Protein AF-A0A3M1DZN5-F1 (afdb_monomer)

Secondary structure (DSSP, 8-state):
------SSHHHHHHHHHHH-S-EEE-S-SHHHHHHHHHHHHHHHTTSS----EEEEPPTT--HHHHHHHHIIIIIITTTSS-GGGGGSEEEES-HHHHHHHHHHHTSSEEEEEEETTEEEEEESSPPPHHHHHHHHHHSGGGBSSS--EEEES--GGGTT-STTSEEEEE-B-SS-HHHHHHHHHHHHS--

Structure (mmCIF, N/CA/C/O backbone):
data_AF-A0A3M1DZN5-F1
#
_entry.id   AF-A0A3M1DZN5-F1
#
loop_
_atom_site.group_PDB
_atom_site.id
_atom_site.type_symbol
_atom_site.label_atom_id
_atom_site.label_alt_id
_atom_site.label_comp_id
_atom_site.label_asym_id
_atom_site.label_entity_id
_atom_site.label_seq_id
_atom_site.pdbx_PDB_ins_code
_atom_site.Cartn_x
_atom_site.Cartn_y
_atom_site.Cartn_z
_atom_site.occupancy
_atom_site.B_iso_or_equiv
_atom_site.auth_seq_id
_atom_site.auth_comp_id
_atom_site.auth_asym_id
_atom_site.auth_atom_id
_atom_site.pdbx_PDB_model_num
ATOM 1 N N . PRO A 1 1 ? 16.863 20.534 16.104 1.00 49.22 1 PRO A N 1
ATOM 2 C CA . PRO A 1 1 ? 15.492 20.887 16.559 1.00 49.22 1 PRO A CA 1
ATOM 3 C C . PRO A 1 1 ? 14.451 19.957 15.909 1.00 49.22 1 PRO A C 1
ATOM 5 O O . PRO A 1 1 ? 14.478 19.812 14.695 1.00 49.22 1 PRO A O 1
ATOM 8 N N . LYS A 1 2 ? 13.582 19.299 16.695 1.00 77.06 2 LYS A N 1
ATOM 9 C CA . LYS A 1 2 ? 12.525 18.384 16.201 1.00 77.06 2 LYS A CA 1
ATOM 10 C C . LYS A 1 2 ? 11.117 19.011 16.262 1.00 77.06 2 LYS A C 1
ATOM 12 O O . LYS A 1 2 ? 10.143 18.311 16.500 1.00 77.06 2 LYS A O 1
ATOM 17 N N . LEU A 1 3 ? 11.009 20.332 16.117 1.00 84.62 3 LEU A N 1
ATOM 18 C CA . LEU A 1 3 ? 9.727 21.038 16.057 1.00 84.62 3 LEU A CA 1
ATOM 19 C C . LEU A 1 3 ? 9.690 21.864 14.775 1.00 84.62 3 LEU A C 1
ATOM 21 O O . LEU A 1 3 ? 10.562 22.704 14.558 1.00 84.62 3 LEU A O 1
ATOM 25 N N . ILE A 1 4 ? 8.695 21.596 13.934 1.00 85.12 4 ILE A N 1
ATOM 26 C CA . ILE A 1 4 ? 8.455 22.316 12.685 1.00 85.12 4 ILE A CA 1
ATOM 27 C C . ILE A 1 4 ? 7.086 22.980 12.807 1.00 85.12 4 ILE A C 1
ATOM 29 O O . ILE A 1 4 ? 6.084 22.311 13.058 1.00 85.12 4 ILE A O 1
ATOM 33 N N . HIS A 1 5 ? 7.047 24.302 12.654 1.00 86.56 5 HIS A N 1
ATOM 34 C CA . HIS A 1 5 ? 5.806 25.067 12.693 1.00 86.56 5 HIS A CA 1
ATOM 35 C C . HIS A 1 5 ? 5.259 25.257 11.282 1.00 86.56 5 HIS A C 1
ATOM 37 O O . HIS A 1 5 ? 5.950 25.765 10.400 1.00 86.56 5 HIS A O 1
ATOM 43 N N . PHE A 1 6 ? 3.990 24.905 11.090 1.00 86.88 6 PHE A N 1
ATOM 44 C CA . PHE A 1 6 ? 3.276 25.127 9.839 1.00 86.88 6 PHE A CA 1
ATOM 45 C C . PHE A 1 6 ? 2.272 26.255 10.009 1.00 86.88 6 PHE A C 1
ATOM 47 O O . PHE A 1 6 ? 1.431 26.215 10.902 1.00 86.88 6 PHE A O 1
ATOM 54 N N . LYS A 1 7 ? 2.345 27.254 9.125 1.00 85.81 7 LYS A N 1
ATOM 55 C CA . LYS A 1 7 ? 1.362 28.344 9.081 1.00 85.81 7 LYS A CA 1
ATOM 56 C C . LYS A 1 7 ? 0.002 27.867 8.565 1.00 85.81 7 LYS A C 1
ATOM 58 O O . LYS A 1 7 ? -1.024 28.390 8.984 1.00 85.81 7 LYS A O 1
ATOM 63 N N . TYR A 1 8 ? -0.0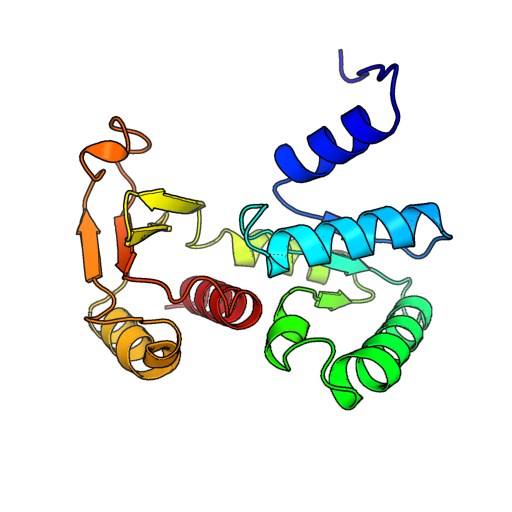03 26.885 7.663 1.00 88.81 8 TYR A N 1
ATOM 64 C CA . TYR A 1 8 ? -1.214 26.369 7.036 1.00 88.81 8 TYR A CA 1
ATOM 65 C C . TYR A 1 8 ? -1.386 24.876 7.302 1.00 88.81 8 TYR A C 1
ATOM 67 O O . TYR A 1 8 ? -0.436 24.099 7.195 1.00 88.81 8 TYR A O 1
ATOM 75 N N . PHE A 1 9 ? -2.624 24.480 7.598 1.00 85.88 9 PHE A N 1
ATOM 76 C CA . PHE A 1 9 ? -2.977 23.097 7.917 1.00 85.88 9 PHE A CA 1
ATOM 77 C C . PHE A 1 9 ? -2.649 22.126 6.769 1.00 85.88 9 PHE A C 1
ATOM 79 O O . PHE A 1 9 ? -2.054 21.077 7.006 1.00 85.88 9 PHE A O 1
ATOM 86 N N . PHE A 1 10 ? -2.918 22.512 5.515 1.00 87.12 10 PHE A N 1
ATOM 87 C CA . PHE A 1 10 ? -2.638 21.668 4.345 1.00 87.12 10 PHE A CA 1
ATOM 88 C C . PHE A 1 10 ? -1.141 21.377 4.152 1.00 87.12 10 PHE A C 1
ATOM 90 O O . PHE A 1 10 ? -0.775 20.306 3.678 1.00 87.12 10 PHE A O 1
ATOM 97 N N . THR A 1 11 ? -0.253 22.305 4.531 1.00 87.75 11 THR A N 1
ATOM 98 C CA . THR A 1 11 ? 1.197 22.097 4.404 1.00 87.75 11 THR A CA 1
ATOM 99 C C . THR A 1 11 ? 1.679 21.031 5.383 1.00 87.75 11 THR A C 1
ATOM 101 O O . THR A 1 11 ? 2.523 20.214 5.025 1.00 87.75 11 THR A O 1
ATOM 104 N N . ARG A 1 12 ? 1.105 21.000 6.596 1.00 87.69 12 ARG A N 1
ATOM 105 C CA . ARG A 1 12 ? 1.390 19.957 7.589 1.00 87.69 12 ARG A CA 1
ATOM 106 C C . ARG A 1 12 ? 0.981 18.580 7.066 1.00 87.69 12 ARG A C 1
ATOM 108 O O . ARG A 1 12 ? 1.781 17.655 7.124 1.00 87.69 12 ARG A O 1
ATOM 115 N N . LYS A 1 13 ? -0.235 18.476 6.523 1.00 86.44 13 LYS A N 1
ATOM 116 C CA . LYS A 1 13 ? -0.768 17.244 5.925 1.00 86.44 13 LYS A CA 1
ATOM 117 C C . LYS A 1 13 ? 0.116 16.718 4.796 1.00 86.44 13 LYS A C 1
ATOM 119 O O . LYS A 1 13 ? 0.550 15.572 4.831 1.00 86.44 13 LYS A O 1
ATOM 124 N N . LEU A 1 14 ? 0.469 17.597 3.854 1.00 86.62 14 LEU A N 1
ATOM 125 C CA . LEU A 1 14 ? 1.324 17.245 2.723 1.00 86.62 14 LEU A CA 1
ATOM 126 C C . LEU A 1 14 ? 2.671 16.671 3.178 1.00 86.62 14 LEU A C 1
ATOM 128 O O . LEU A 1 14 ? 3.135 15.685 2.616 1.00 86.62 14 LEU A O 1
ATOM 132 N N . ILE A 1 15 ? 3.297 17.279 4.187 1.00 86.69 15 ILE A N 1
ATOM 133 C CA . ILE A 1 15 ? 4.597 16.825 4.690 1.00 86.69 15 ILE A CA 1
ATOM 134 C C . ILE A 1 15 ? 4.485 15.498 5.429 1.00 86.69 15 ILE A C 1
ATOM 136 O O . ILE A 1 15 ? 5.360 14.659 5.251 1.00 86.69 15 ILE A O 1
ATOM 140 N N . PHE A 1 16 ? 3.420 15.266 6.199 1.00 85.00 16 PHE A N 1
ATOM 141 C CA . PHE A 1 16 ? 3.230 13.963 6.832 1.00 85.00 16 PHE A CA 1
AT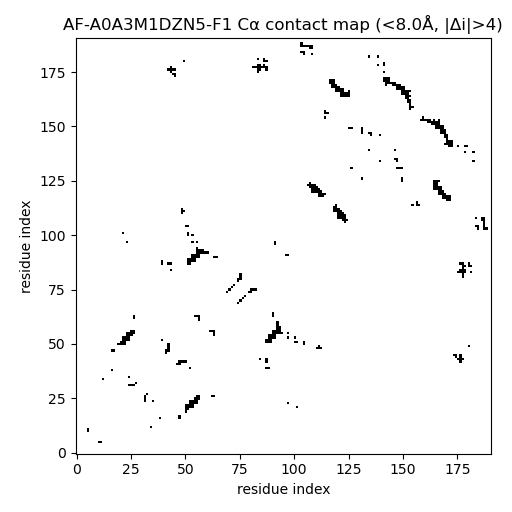OM 142 C C . PHE A 1 16 ? 3.116 12.840 5.812 1.00 85.00 16 PHE A C 1
ATOM 144 O O . PHE A 1 16 ? 3.806 11.843 5.961 1.00 85.00 16 PHE A O 1
ATOM 151 N N . VAL A 1 17 ? 2.328 13.011 4.750 1.00 85.56 17 VAL A N 1
ATOM 152 C CA . VAL A 1 17 ? 2.210 11.959 3.732 1.00 85.56 17 VAL A CA 1
ATOM 153 C C . VAL A 1 17 ? 3.499 11.815 2.922 1.00 85.56 17 VAL A C 1
ATOM 155 O O . VAL A 1 17 ? 3.911 10.702 2.615 1.00 85.56 17 VAL A O 1
ATOM 158 N N . LYS A 1 18 ? 4.152 12.929 2.575 1.00 86.06 18 LYS A N 1
ATOM 159 C CA . LYS A 1 18 ? 5.360 12.910 1.741 1.00 86.06 18 LYS A CA 1
ATOM 160 C C . LYS A 1 18 ? 6.567 12.292 2.451 1.00 86.06 18 LYS A C 1
ATOM 162 O O . LYS A 1 18 ? 7.349 11.602 1.808 1.00 86.06 18 LYS A O 1
ATOM 167 N N . GLU A 1 19 ? 6.746 12.593 3.734 1.00 88.94 19 GLU A N 1
ATOM 168 C CA . GLU A 1 19 ? 7.944 12.210 4.491 1.00 88.94 19 GLU A CA 1
ATOM 169 C C . GLU A 1 19 ? 7.735 10.937 5.335 1.00 88.94 19 GLU A C 1
ATOM 171 O O . GLU A 1 19 ? 8.673 10.471 5.981 1.00 88.94 19 GLU A O 1
ATOM 176 N N . ALA A 1 20 ? 6.524 10.367 5.364 1.00 91.94 20 ALA A N 1
ATOM 177 C CA . ALA A 1 20 ? 6.255 9.121 6.074 1.00 91.94 20 ALA A CA 1
ATOM 178 C C . ALA A 1 20 ? 6.674 7.893 5.256 1.00 91.94 20 ALA A C 1
ATOM 180 O O . ALA A 1 20 ? 6.271 7.720 4.110 1.00 91.94 20 ALA A O 1
ATOM 181 N N . GLU A 1 21 ? 7.407 6.984 5.900 1.00 94.50 21 GLU A N 1
ATOM 182 C CA . GLU A 1 21 ? 7.636 5.621 5.397 1.00 94.50 21 GLU A CA 1
ATOM 183 C C . GLU A 1 21 ? 6.577 4.633 5.905 1.00 94.50 21 GLU A C 1
ATOM 185 O O . GLU A 1 21 ? 6.471 3.525 5.409 1.00 94.50 21 GLU A O 1
ATOM 190 N N . ALA A 1 22 ? 5.779 5.001 6.904 1.00 96.94 22 ALA A N 1
ATOM 191 C CA . ALA A 1 22 ? 4.687 4.184 7.418 1.00 96.94 22 ALA A CA 1
ATOM 192 C C . ALA A 1 22 ? 3.661 5.075 8.112 1.00 96.94 22 ALA A C 1
ATOM 194 O O . ALA A 1 22 ? 4.010 6.128 8.653 1.00 96.94 22 ALA A O 1
ATOM 195 N N . ILE A 1 23 ? 2.406 4.635 8.136 1.00 97.12 23 ILE A N 1
ATOM 196 C CA . ILE A 1 23 ? 1.315 5.360 8.785 1.00 97.12 23 ILE A CA 1
ATOM 197 C C . ILE A 1 23 ? 0.681 4.445 9.825 1.00 97.12 23 ILE A C 1
ATOM 199 O O . ILE A 1 23 ? 0.178 3.376 9.492 1.00 97.12 23 ILE A O 1
ATOM 203 N N . ALA A 1 24 ? 0.698 4.878 11.084 1.00 97.75 24 ALA A N 1
ATOM 204 C CA . ALA A 1 24 ? 0.036 4.203 12.192 1.00 97.75 24 ALA A CA 1
ATOM 205 C C . ALA A 1 24 ? -1.137 5.061 12.683 1.00 97.75 24 ALA A C 1
ATOM 207 O O . ALA A 1 24 ? -0.934 6.186 13.142 1.00 97.75 24 ALA A O 1
ATOM 208 N N . LEU A 1 25 ? -2.357 4.537 12.575 1.00 97.94 25 LEU A N 1
ATOM 209 C CA . LEU A 1 25 ? -3.585 5.207 12.996 1.00 97.94 25 LEU A CA 1
ATOM 210 C C . LEU A 1 25 ? -4.109 4.551 14.273 1.00 97.94 25 LEU A C 1
ATOM 212 O O . LEU A 1 25 ? -4.366 3.351 14.296 1.00 97.94 25 LEU A O 1
ATOM 216 N N . PHE A 1 26 ? -4.313 5.350 15.316 1.00 98.19 26 PHE A N 1
ATOM 217 C CA . PHE A 1 26 ? -4.951 4.934 16.570 1.00 98.19 26 PHE A CA 1
ATOM 218 C C . PHE A 1 26 ? -6.402 5.441 16.626 1.00 98.19 26 PHE A C 1
ATOM 220 O O . PHE A 1 26 ? -6.722 6.382 15.889 1.00 98.19 26 PHE A O 1
ATOM 227 N N . PRO A 1 27 ? -7.286 4.875 17.474 1.00 98.38 27 PRO A N 1
ATOM 228 C CA . PRO A 1 27 ? -8.664 5.334 17.591 1.00 98.38 27 PRO A CA 1
ATOM 229 C C . PRO A 1 27 ? -8.733 6.840 17.852 1.00 98.38 27 PRO A C 1
ATOM 231 O O . PRO A 1 27 ? -8.013 7.382 18.692 1.00 98.38 27 PRO A O 1
ATOM 234 N N . GLY A 1 28 ? -9.599 7.537 17.117 1.00 97.75 28 GLY A N 1
ATOM 235 C CA . GLY A 1 28 ? -9.671 8.992 17.187 1.00 97.75 28 GLY A CA 1
ATOM 236 C C . GLY A 1 28 ? -10.942 9.591 16.596 1.00 97.75 28 GLY A C 1
ATOM 237 O O . GLY A 1 28 ? -11.887 8.894 16.233 1.00 97.75 28 GLY A O 1
ATOM 238 N N . GLY A 1 29 ? -10.990 10.920 16.541 1.00 97.56 29 GLY A N 1
ATOM 239 C CA . GLY A 1 29 ? -12.121 11.667 15.984 1.00 97.56 29 GLY A CA 1
ATOM 240 C C . GLY A 1 29 ? -11.940 12.007 14.503 1.00 97.56 29 GLY A C 1
ATOM 241 O O . GLY A 1 29 ? -11.206 11.347 13.769 1.00 97.56 29 GLY A O 1
ATOM 242 N N . PHE A 1 30 ? -12.563 13.107 14.074 1.00 97.56 30 PHE A N 1
ATOM 243 C CA . PHE A 1 30 ? -12.508 13.565 12.682 1.00 97.56 30 PHE A CA 1
ATOM 244 C C . PHE A 1 30 ? -11.097 13.848 12.165 1.00 97.56 30 PHE A C 1
ATOM 246 O O . PHE A 1 30 ? -10.850 13.615 10.993 1.00 97.56 30 PHE A O 1
ATOM 253 N N . GLY A 1 31 ? -10.168 14.303 13.012 1.00 95.19 31 GLY A N 1
ATOM 254 C CA . GLY A 1 31 ? -8.785 14.543 12.584 1.00 95.19 31 GLY A CA 1
ATOM 255 C C . GLY A 1 31 ? -8.071 13.261 12.147 1.00 95.19 31 GLY A C 1
ATOM 256 O O . GLY A 1 31 ? -7.475 13.224 11.079 1.00 95.19 31 GLY A O 1
ATOM 257 N N . THR A 1 32 ? -8.197 12.191 12.936 1.00 96.31 32 THR A N 1
ATOM 258 C CA . THR A 1 32 ? -7.627 10.876 12.606 1.00 96.31 32 THR A CA 1
ATOM 259 C C . THR A 1 32 ? -8.273 10.293 11.353 1.00 96.31 32 THR A C 1
ATOM 261 O O . THR A 1 32 ? -7.584 9.732 10.509 1.00 96.31 32 THR A O 1
ATOM 264 N N . GLN A 1 33 ? -9.592 10.446 11.210 1.00 97.00 33 GLN A N 1
ATOM 265 C CA . GLN A 1 33 ? -10.309 9.963 10.030 1.00 97.00 33 GLN A CA 1
ATOM 266 C C . GLN A 1 33 ? -9.935 10.747 8.766 1.00 97.00 33 GLN A C 1
ATOM 268 O O . GLN A 1 33 ? -9.732 10.143 7.719 1.00 97.00 33 GLN A O 1
ATOM 273 N N . ASP A 1 34 ? -9.788 12.067 8.866 1.00 96.25 34 ASP A N 1
ATOM 274 C CA . ASP A 1 34 ? -9.330 12.931 7.777 1.00 96.25 34 ASP A CA 1
ATOM 275 C C . ASP A 1 34 ? -7.931 12.515 7.289 1.00 96.25 34 ASP A C 1
ATOM 277 O O . ASP A 1 34 ? -7.758 12.202 6.113 1.00 96.25 34 ASP A O 1
ATOM 281 N N . GLU A 1 35 ? -6.953 12.399 8.196 1.00 94.81 35 GLU A N 1
ATOM 282 C CA . GLU A 1 35 ? -5.594 11.947 7.853 1.00 94.81 35 GLU A CA 1
ATOM 283 C C . GLU A 1 35 ? -5.584 10.491 7.329 1.00 94.81 35 GLU A C 1
ATOM 285 O O . GLU A 1 35 ? -4.862 10.175 6.380 1.00 94.81 35 GLU A O 1
ATOM 290 N N . GLY A 1 36 ? -6.420 9.607 7.886 1.00 96.06 36 GLY A N 1
ATOM 291 C CA . GLY A 1 36 ? -6.531 8.208 7.469 1.00 96.06 36 GLY A CA 1
ATOM 292 C C . GLY A 1 36 ? -7.094 8.029 6.057 1.00 96.06 36 GLY A C 1
ATOM 293 O O . GLY A 1 36 ? -6.478 7.356 5.227 1.00 96.06 36 GLY A O 1
ATOM 294 N N . PHE A 1 37 ? -8.231 8.660 5.747 1.00 97.06 37 PHE A N 1
ATOM 295 C CA . PHE A 1 37 ? -8.825 8.596 4.408 1.00 97.06 37 PHE A CA 1
ATOM 296 C C . PHE A 1 37 ? -7.992 9.347 3.364 1.00 97.06 37 PHE A C 1
ATOM 298 O O . PHE A 1 37 ? -7.891 8.875 2.231 1.00 97.06 37 PHE A O 1
ATOM 305 N N . GLU A 1 38 ? -7.361 10.470 3.721 1.00 96.00 38 GLU A N 1
ATOM 306 C CA . GLU A 1 38 ? -6.436 11.188 2.832 1.00 96.00 38 GLU A CA 1
ATOM 307 C C . GLU A 1 38 ? -5.258 10.290 2.436 1.00 96.00 38 GLU A C 1
ATOM 309 O O . GLU A 1 38 ? -4.949 10.152 1.252 1.00 96.00 38 GLU A O 1
ATOM 314 N N . SER A 1 39 ? -4.664 9.598 3.410 1.00 96.00 39 SER A N 1
ATOM 315 C CA . SER A 1 39 ? -3.560 8.662 3.178 1.00 96.00 39 SER A CA 1
ATOM 316 C C . SER A 1 39 ? -3.963 7.502 2.267 1.00 96.00 39 SER A C 1
ATOM 318 O O . SER A 1 39 ? -3.283 7.230 1.276 1.00 96.00 39 SER A O 1
ATOM 320 N N . LEU A 1 40 ? -5.099 6.854 2.556 1.00 97.25 40 LEU A N 1
ATOM 321 C CA . LEU A 1 40 ? -5.640 5.777 1.723 1.00 97.25 40 LEU A CA 1
ATOM 322 C C . LEU A 1 40 ? -5.900 6.254 0.293 1.00 97.25 40 LEU A C 1
ATOM 324 O O . LEU A 1 40 ? -5.477 5.597 -0.652 1.00 97.25 40 LEU A O 1
ATOM 328 N N . THR A 1 41 ? -6.516 7.426 0.131 1.00 97.00 41 THR A N 1
ATOM 329 C CA . THR A 1 41 ? -6.816 8.005 -1.185 1.00 97.00 41 THR A CA 1
ATOM 330 C C . THR A 1 41 ? -5.540 8.285 -1.975 1.00 97.00 41 THR A C 1
ATOM 332 O O . THR A 1 41 ? -5.466 7.979 -3.165 1.00 97.00 41 THR A O 1
ATOM 335 N N . LEU A 1 42 ? -4.508 8.855 -1.345 1.00 96.38 42 LEU A N 1
ATOM 336 C CA . LEU A 1 42 ? -3.254 9.191 -2.026 1.00 96.38 42 LEU A CA 1
ATOM 337 C C . LEU A 1 42 ? -2.473 7.944 -2.456 1.00 96.38 42 LEU A C 1
ATOM 339 O O . LEU A 1 42 ? -1.910 7.942 -3.553 1.00 96.38 42 LEU A O 1
ATOM 343 N N . VAL A 1 43 ? -2.473 6.884 -1.643 1.00 96.19 43 VAL A N 1
ATOM 344 C CA . VAL A 1 43 ? -1.874 5.595 -2.020 1.00 96.19 43 VAL A CA 1
ATOM 345 C C . VAL A 1 43 ? -2.698 4.915 -3.119 1.00 96.19 43 VAL A C 1
ATOM 347 O O . VAL A 1 43 ? -2.135 4.516 -4.138 1.00 96.19 43 VAL A O 1
ATOM 350 N N . GLN A 1 44 ? -4.025 4.848 -2.970 1.00 97.12 44 GLN A N 1
ATOM 351 C CA . GLN A 1 44 ? -4.945 4.248 -3.947 1.00 97.12 44 GLN A CA 1
ATOM 352 C C . GLN A 1 44 ? -4.835 4.914 -5.327 1.00 97.12 44 GLN A C 1
ATOM 354 O O . GLN A 1 44 ? -4.816 4.252 -6.359 1.00 97.12 44 GLN A O 1
ATOM 359 N N . THR A 1 45 ? -4.712 6.241 -5.360 1.00 95.81 45 THR A N 1
ATOM 360 C CA . THR A 1 45 ? -4.612 7.021 -6.607 1.00 95.81 45 THR A CA 1
ATOM 361 C C . THR A 1 45 ? -3.181 7.167 -7.130 1.00 95.81 45 THR A C 1
ATOM 363 O O . THR A 1 45 ? -2.951 7.907 -8.094 1.00 95.81 45 THR A O 1
ATOM 366 N N . LEU A 1 46 ? -2.213 6.477 -6.508 1.00 94.38 46 LEU A N 1
ATOM 367 C CA . LEU A 1 46 ? -0.788 6.499 -6.860 1.00 94.38 46 LEU A CA 1
ATOM 368 C C . LEU A 1 46 ? -0.179 7.914 -6.838 1.00 94.38 46 LEU A C 1
ATOM 370 O O . LEU A 1 46 ? 0.764 8.217 -7.574 1.00 94.38 46 LEU A O 1
ATOM 374 N N . LYS A 1 47 ? -0.749 8.809 -6.022 1.00 93.69 47 LYS A N 1
ATOM 375 C CA . LYS A 1 47 ? -0.245 10.171 -5.782 1.00 93.69 47 LYS A CA 1
ATOM 376 C C . LYS A 1 47 ? 0.790 10.210 -4.663 1.00 93.69 47 LYS A C 1
ATOM 378 O O . LYS A 1 47 ? 1.600 11.132 -4.630 1.00 93.69 47 LYS A O 1
ATOM 383 N N . ALA A 1 48 ? 0.780 9.205 -3.794 1.00 92.94 48 ALA A N 1
ATOM 384 C CA . ALA A 1 48 ? 1.857 8.884 -2.873 1.00 92.94 48 ALA A CA 1
ATOM 385 C C . ALA A 1 48 ? 2.480 7.533 -3.250 1.00 92.94 48 ALA A C 1
ATOM 387 O O . ALA A 1 48 ? 1.841 6.691 -3.886 1.00 92.94 48 ALA A O 1
ATOM 388 N N . ALA A 1 49 ? 3.738 7.332 -2.857 1.00 92.69 49 ALA A N 1
ATOM 389 C CA . ALA A 1 49 ? 4.369 6.025 -2.973 1.00 92.69 49 ALA A CA 1
ATOM 390 C C . ALA A 1 49 ? 3.653 5.007 -2.061 1.00 92.69 49 ALA A C 1
ATOM 392 O O . ALA A 1 49 ? 3.100 5.396 -1.030 1.00 92.69 49 ALA A O 1
ATOM 393 N N . PRO A 1 50 ? 3.682 3.706 -2.396 1.00 95.69 50 PRO A N 1
ATOM 394 C CA . PRO A 1 50 ? 3.191 2.671 -1.498 1.00 95.69 50 PRO A CA 1
ATOM 395 C C . PRO A 1 50 ? 3.928 2.707 -0.155 1.00 95.69 50 PRO A C 1
ATOM 397 O O . PRO A 1 50 ? 5.161 2.648 -0.124 1.00 95.69 50 PRO A O 1
ATOM 400 N N . VAL A 1 51 ? 3.156 2.753 0.930 1.00 97.06 51 VAL A N 1
ATOM 401 C CA . VAL A 1 51 ? 3.615 2.678 2.324 1.00 97.06 51 VAL A CA 1
ATOM 402 C C . VAL A 1 51 ? 2.677 1.761 3.122 1.00 97.06 51 VAL A C 1
ATOM 404 O O . VAL A 1 51 ? 1.492 1.667 2.784 1.00 97.06 51 VAL A O 1
ATOM 407 N N . PRO A 1 52 ? 3.157 1.075 4.172 1.00 97.94 52 PRO A N 1
ATOM 408 C CA . PRO A 1 52 ? 2.301 0.316 5.067 1.00 97.94 52 PRO A CA 1
ATOM 409 C C . PRO A 1 52 ? 1.432 1.272 5.897 1.00 97.94 52 PRO A C 1
ATOM 411 O O . PRO A 1 52 ? 1.936 2.160 6.591 1.00 97.94 52 PRO A O 1
ATOM 414 N N . ILE A 1 53 ? 0.116 1.064 5.833 1.00 98.44 53 ILE A N 1
ATOM 415 C CA . ILE A 1 53 ? -0.880 1.752 6.658 1.00 98.44 53 ILE A CA 1
ATOM 416 C C . ILE A 1 53 ? -1.420 0.741 7.670 1.00 98.44 53 ILE A C 1
ATOM 418 O O . ILE A 1 53 ? -1.988 -0.284 7.288 1.00 98.44 53 ILE A O 1
ATOM 422 N N . VAL A 1 54 ? -1.232 1.010 8.959 1.00 98.62 54 VAL A N 1
ATOM 423 C CA . VAL A 1 54 ? -1.639 0.120 10.048 1.00 98.62 54 VAL A CA 1
ATOM 424 C C . VAL A 1 54 ? -2.591 0.851 10.986 1.00 98.62 54 VAL A C 1
ATOM 426 O O . VAL A 1 54 ? -2.285 1.917 11.509 1.00 98.62 54 VAL A O 1
ATOM 429 N N . LEU A 1 55 ? -3.760 0.266 11.187 1.00 98.62 55 LEU A N 1
ATOM 430 C CA . LEU A 1 55 ? -4.824 0.724 12.064 1.00 98.62 55 LEU A CA 1
ATOM 431 C C . LEU A 1 55 ? -4.707 -0.093 13.350 1.00 98.62 55 LEU A C 1
ATOM 433 O O . LEU A 1 55 ? -4.964 -1.298 13.355 1.00 98.62 55 LEU A O 1
ATOM 437 N N . ILE A 1 56 ? -4.242 0.552 14.411 1.00 98.62 56 ILE A N 1
ATOM 438 C CA . ILE A 1 56 ? -3.886 -0.088 15.674 1.00 98.62 56 ILE A CA 1
ATOM 439 C C . ILE A 1 56 ? -4.989 0.217 16.676 1.00 98.62 56 ILE A C 1
ATOM 441 O O . ILE A 1 56 ? -5.234 1.385 16.965 1.00 98.62 56 ILE A O 1
ATOM 445 N N . ASP A 1 57 ? -5.667 -0.810 17.170 1.00 98.12 57 ASP A N 1
ATOM 446 C CA . ASP A 1 57 ? -6.675 -0.708 18.229 1.00 98.12 57 ASP A CA 1
ATOM 447 C C . ASP A 1 57 ? -6.051 -0.993 19.607 1.00 98.12 57 ASP A C 1
ATOM 449 O O . ASP A 1 57 ? -4.908 -1.452 19.705 1.00 98.12 57 ASP A O 1
ATOM 453 N N . GLU A 1 58 ? -6.796 -0.740 20.682 1.00 96.56 58 GLU A N 1
ATOM 454 C CA . GLU A 1 58 ? -6.448 -1.325 21.981 1.00 96.56 58 GLU A CA 1
ATOM 455 C C . GLU A 1 58 ? -6.730 -2.843 21.992 1.00 96.56 58 GLU A C 1
ATOM 457 O O . GLU A 1 58 ? -7.618 -3.289 21.263 1.00 96.56 58 GLU A O 1
ATOM 462 N N . PRO A 1 59 ? -6.037 -3.662 22.811 1.00 97.00 59 PRO A N 1
ATOM 463 C CA . PRO A 1 59 ? -6.316 -5.097 22.912 1.00 97.00 59 PRO A CA 1
ATOM 464 C C . PRO A 1 59 ? -7.797 -5.398 23.181 1.00 97.0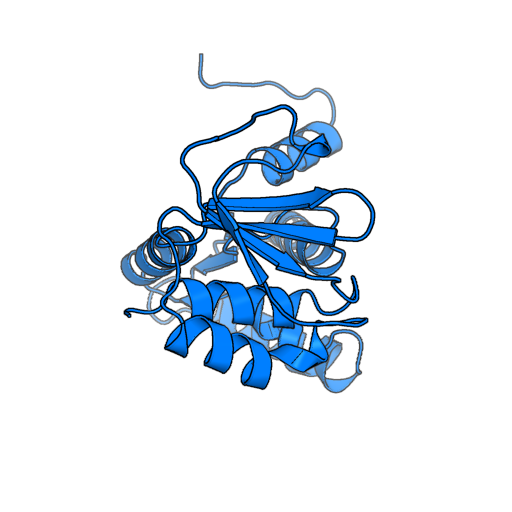0 59 PRO A C 1
ATOM 466 O O . PRO A 1 59 ? -8.348 -4.984 24.202 1.00 97.00 59 PRO A O 1
ATOM 469 N N . GLY A 1 60 ? -8.445 -6.135 22.273 1.00 94.81 60 GLY A N 1
ATOM 470 C CA . GLY A 1 60 ? -9.887 -6.415 22.335 1.00 94.81 60 GLY A CA 1
ATOM 471 C C . GLY A 1 60 ? -10.803 -5.259 21.900 1.00 94.81 60 GLY A C 1
ATOM 472 O O . GLY A 1 60 ? -12.027 -5.392 21.977 1.00 94.81 60 GLY A O 1
ATOM 473 N N . GLY A 1 61 ? -10.233 -4.157 21.417 1.00 96.25 61 GLY A 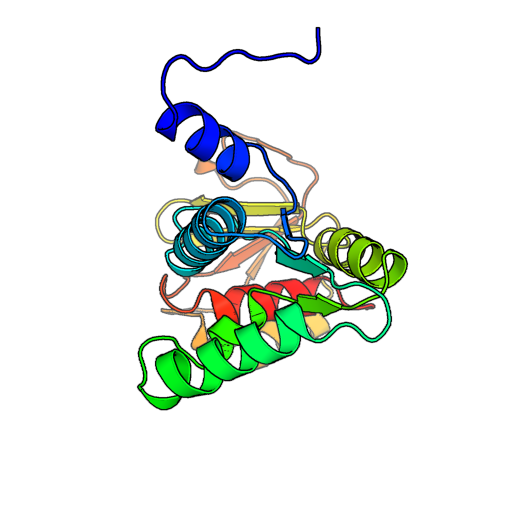N 1
ATOM 474 C CA . GLY A 1 61 ? -10.931 -2.992 20.893 1.00 96.25 61 GLY A CA 1
ATOM 475 C C . GLY A 1 61 ? -11.826 -3.312 19.696 1.00 96.25 61 GLY A C 1
ATOM 476 O O . GLY A 1 61 ? -11.740 -4.357 19.035 1.00 96.25 61 GLY A O 1
ATOM 477 N N . THR A 1 62 ? -12.775 -2.419 19.435 1.00 98.00 62 THR A N 1
ATOM 478 C CA . THR A 1 62 ? -13.764 -2.588 18.355 1.00 98.00 62 THR A CA 1
ATOM 479 C C . THR A 1 62 ? -13.819 -1.403 17.406 1.00 98.00 62 THR A C 1
ATOM 481 O O . THR A 1 62 ? -14.569 -1.447 16.432 1.00 98.00 62 THR A O 1
ATOM 484 N N . TYR A 1 63 ? -13.019 -0.364 17.646 1.00 98.50 63 TYR A N 1
ATOM 485 C CA . TYR A 1 63 ? -13.070 0.873 16.883 1.00 98.50 63 TYR A CA 1
ATOM 486 C C . TYR A 1 63 ? -12.782 0.613 15.401 1.00 98.50 63 TYR A C 1
ATOM 488 O O . TYR A 1 63 ? -13.608 0.920 14.536 1.00 98.50 63 TYR A O 1
ATOM 496 N N . TRP A 1 64 ? -11.650 -0.026 15.097 1.00 98.31 64 TRP A N 1
ATOM 497 C CA . TRP A 1 64 ? -11.253 -0.274 13.708 1.00 98.31 64 TRP A CA 1
ATOM 498 C C . TRP A 1 64 ? -12.053 -1.396 13.051 1.00 98.31 64 TRP A C 1
ATOM 500 O O . TRP A 1 64 ? -12.210 -1.412 11.831 1.00 98.31 64 TRP A O 1
ATOM 510 N N . ARG A 1 65 ? -12.626 -2.297 13.854 1.00 97.38 65 ARG A N 1
ATOM 511 C CA . ARG A 1 65 ? -13.566 -3.320 13.383 1.00 97.38 65 ARG A CA 1
ATOM 512 C C . ARG A 1 65 ? -14.845 -2.683 12.841 1.00 97.38 65 ARG A C 1
ATOM 514 O O . ARG A 1 65 ? -15.194 -2.940 11.695 1.00 97.38 65 ARG A O 1
ATOM 521 N N . HIS A 1 66 ? -15.480 -1.795 13.607 1.00 98.31 66 HIS A N 1
ATOM 522 C CA . HIS A 1 66 ? -16.660 -1.059 13.142 1.00 98.31 66 HIS A CA 1
ATOM 523 C C . HIS A 1 66 ? -16.332 -0.159 11.942 1.00 98.31 66 HIS A C 1
ATOM 525 O O . HIS A 1 66 ? -17.116 -0.063 10.999 1.00 98.31 66 HIS A O 1
ATOM 531 N N . TRP A 1 67 ? -15.154 0.473 11.936 1.00 98.44 67 TRP A N 1
ATOM 532 C CA . TRP A 1 67 ? -14.688 1.239 10.778 1.00 98.44 67 TRP A CA 1
ATOM 533 C C . TRP A 1 67 ? -14.562 0.359 9.526 1.00 98.44 67 TRP A C 1
ATOM 535 O O . TRP A 1 67 ? -15.044 0.728 8.457 1.00 98.44 67 TRP A O 1
ATOM 545 N N . ARG A 1 68 ? -13.982 -0.839 9.657 1.00 98.31 68 ARG A N 1
ATOM 546 C CA . ARG A 1 68 ? -13.873 -1.804 8.558 1.00 98.31 68 ARG A CA 1
ATOM 547 C C . ARG A 1 68 ? -15.239 -2.267 8.073 1.00 98.31 68 ARG A C 1
ATOM 549 O O . ARG A 1 68 ? -15.451 -2.327 6.868 1.00 98.31 68 ARG A O 1
ATOM 556 N N . GLU A 1 69 ? -16.167 -2.553 8.980 1.00 98.50 69 GLU A N 1
ATOM 557 C CA . GLU A 1 69 ? -17.544 -2.910 8.627 1.00 98.50 69 GLU A CA 1
ATOM 558 C C . GLU A 1 69 ? -18.226 -1.793 7.826 1.00 98.50 69 GLU A C 1
ATOM 560 O O . GLU A 1 69 ? -18.929 -2.075 6.853 1.00 98.50 69 GLU A O 1
ATOM 565 N N . PHE A 1 70 ? -17.986 -0.522 8.167 1.00 98.25 70 PHE A N 1
ATOM 566 C CA . PHE A 1 70 ? -18.427 0.611 7.353 1.00 98.25 70 PHE A CA 1
ATOM 567 C C . PHE A 1 70 ? -17.767 0.603 5.967 1.00 98.25 70 PHE A C 1
ATOM 569 O O . PHE A 1 70 ? -18.477 0.676 4.966 1.00 98.25 70 PHE A O 1
ATOM 576 N N . VAL A 1 71 ? -16.441 0.462 5.880 1.00 98.31 71 VAL A N 1
ATOM 577 C CA . VAL A 1 71 ? -15.727 0.414 4.591 1.00 98.31 71 VAL A CA 1
ATOM 578 C C . VAL A 1 71 ? -16.255 -0.720 3.710 1.00 98.31 71 VAL A C 1
ATOM 580 O O . VAL A 1 71 ? -16.566 -0.506 2.540 1.00 98.31 71 VAL A O 1
ATOM 583 N N . GLU A 1 72 ? -16.449 -1.911 4.271 1.00 98.44 72 GLU A N 1
ATOM 584 C CA . GLU A 1 72 ? -16.960 -3.072 3.545 1.00 98.44 72 GLU A CA 1
ATOM 585 C C . GLU A 1 72 ? -18.424 -2.888 3.110 1.00 98.44 72 GLU A C 1
ATOM 587 O O . GLU A 1 72 ? -18.787 -3.182 1.968 1.00 98.44 72 GLU A O 1
ATOM 592 N N . SER A 1 73 ? -19.286 -2.397 4.003 1.00 98.25 73 SER A N 1
ATOM 593 C CA . SER A 1 73 ? -20.726 -2.289 3.743 1.00 98.25 73 SER A CA 1
ATOM 594 C C . SER A 1 73 ? -21.114 -1.079 2.895 1.00 98.25 73 SER A C 1
ATOM 596 O O . SER A 1 73 ? -22.019 -1.193 2.067 1.00 98.25 73 SER A O 1
ATOM 598 N N . ALA A 1 74 ? -20.452 0.061 3.088 1.00 98.12 74 ALA A N 1
ATOM 599 C CA . ALA A 1 74 ? -20.798 1.324 2.450 1.00 98.12 74 ALA A CA 1
ATOM 600 C C . ALA A 1 74 ? -19.940 1.616 1.218 1.00 98.12 74 ALA A C 1
ATOM 602 O O . ALA A 1 74 ? -20.476 2.135 0.241 1.00 98.12 74 ALA A O 1
ATOM 603 N N . LEU A 1 75 ? -18.647 1.271 1.231 1.00 98.00 75 LEU A N 1
ATOM 604 C CA . LEU A 1 75 ? -17.741 1.585 0.123 1.00 98.00 75 LEU A CA 1
ATOM 605 C C . LEU A 1 75 ? -17.583 0.386 -0.813 1.00 98.00 75 LEU A C 1
ATOM 607 O O . LEU A 1 75 ? -17.945 0.467 -1.987 1.00 98.00 75 LEU A O 1
ATOM 611 N N . LEU A 1 76 ? -17.119 -0.752 -0.294 1.00 98.06 76 LEU A N 1
ATOM 612 C CA . LEU A 1 76 ? -16.804 -1.923 -1.113 1.00 98.06 76 LEU A CA 1
ATOM 613 C C . LEU A 1 76 ? -18.056 -2.546 -1.742 1.00 98.06 76 LEU A C 1
ATOM 615 O O . LEU A 1 76 ? -18.118 -2.728 -2.957 1.00 98.06 76 LEU A O 1
ATOM 619 N N . ARG A 1 77 ? -19.095 -2.834 -0.946 1.00 98.00 77 ARG A N 1
ATOM 620 C CA . ARG A 1 77 ? -20.347 -3.434 -1.450 1.00 98.00 77 ARG A CA 1
ATOM 621 C C . ARG A 1 77 ? -21.010 -2.587 -2.538 1.00 98.00 77 ARG A C 1
ATOM 623 O O . ARG A 1 77 ? -21.592 -3.138 -3.470 1.00 98.00 77 ARG A O 1
ATOM 630 N N . ASN A 1 78 ? -20.900 -1.265 -2.429 1.00 97.94 78 ASN A N 1
ATOM 631 C CA . ASN A 1 78 ? -21.451 -0.317 -3.396 1.00 97.94 78 ASN A CA 1
ATOM 632 C C . ASN A 1 78 ? -20.478 0.016 -4.541 1.00 97.94 78 ASN A C 1
ATOM 634 O O . ASN A 1 78 ? -20.772 0.910 -5.329 1.00 97.94 78 ASN A O 1
ATOM 638 N N . ARG A 1 79 ? -19.354 -0.710 -4.661 1.00 97.38 79 ARG A N 1
ATOM 639 C CA . ARG A 1 79 ? -18.339 -0.558 -5.720 1.00 97.38 79 ARG A CA 1
ATOM 640 C C . ARG A 1 79 ? -17.724 0.844 -5.787 1.00 97.38 79 ARG A C 1
ATOM 642 O O . ARG A 1 79 ? -17.448 1.352 -6.869 1.00 97.38 79 ARG A O 1
ATOM 649 N N . MET A 1 80 ? -17.540 1.479 -4.631 1.00 97.44 80 MET A N 1
ATOM 650 C CA . MET A 1 80 ? -16.827 2.759 -4.519 1.00 97.44 80 MET A CA 1
ATOM 651 C C . MET A 1 80 ? -15.310 2.577 -4.387 1.00 97.44 80 MET A C 1
ATOM 653 O O . MET A 1 80 ? -14.565 3.528 -4.600 1.00 97.44 80 MET A O 1
ATOM 657 N N . ILE A 1 81 ? -14.872 1.370 -4.029 1.00 97.69 81 ILE A N 1
ATOM 658 C CA . ILE A 1 81 ? -13.477 0.921 -4.000 1.00 97.69 81 ILE A CA 1
ATOM 659 C C . ILE A 1 81 ? -13.405 -0.492 -4.583 1.00 97.69 81 ILE A C 1
ATOM 661 O O . ILE A 1 81 ? -14.419 -1.205 -4.588 1.00 97.69 81 ILE A O 1
ATOM 665 N N . ASP A 1 8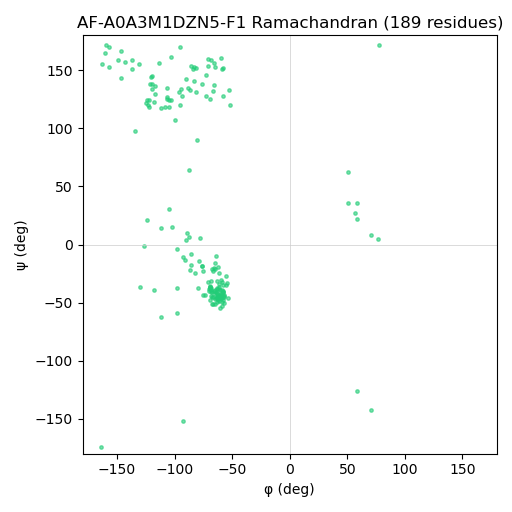2 ? -12.224 -0.898 -5.037 1.00 97.44 82 ASP A N 1
ATOM 666 C CA . ASP A 1 82 ? -12.000 -2.249 -5.540 1.00 97.44 82 ASP A CA 1
ATOM 667 C C . ASP A 1 82 ? -11.729 -3.230 -4.384 1.00 97.44 82 ASP A C 1
ATOM 669 O O . ASP A 1 82 ? -11.227 -2.833 -3.328 1.00 97.44 82 ASP A O 1
ATOM 673 N N . PRO A 1 83 ? -12.032 -4.535 -4.536 1.00 97.94 83 PRO A N 1
ATOM 674 C CA . PRO A 1 83 ? -11.759 -5.528 -3.494 1.00 97.94 83 PRO A CA 1
ATOM 675 C C . PRO A 1 83 ? -10.293 -5.562 -3.047 1.00 97.94 83 PRO A C 1
ATOM 677 O O . PRO A 1 83 ? -10.013 -5.775 -1.867 1.00 97.94 83 PRO A O 1
ATOM 680 N N . GLU A 1 84 ? -9.360 -5.328 -3.970 1.00 97.69 84 GLU A N 1
ATOM 681 C CA . GLU A 1 84 ? -7.930 -5.253 -3.670 1.00 97.69 84 GLU A CA 1
ATOM 682 C C . GLU A 1 84 ? -7.534 -4.047 -2.809 1.00 97.69 84 GLU A C 1
ATOM 684 O O . GLU A 1 84 ? -6.506 -4.113 -2.136 1.00 97.69 84 GLU A O 1
ATOM 689 N N . ASP A 1 85 ? -8.331 -2.975 -2.758 1.00 98.12 85 ASP A N 1
ATOM 690 C CA . ASP A 1 85 ? -8.020 -1.795 -1.940 1.00 98.12 85 ASP A CA 1
ATOM 691 C C . ASP A 1 85 ? -8.056 -2.109 -0.438 1.00 98.12 85 ASP A C 1
ATOM 693 O O . ASP A 1 85 ? -7.401 -1.441 0.363 1.00 98.12 85 ASP A O 1
ATOM 697 N N . MET A 1 86 ? -8.728 -3.195 -0.045 1.00 98.19 86 MET A N 1
ATOM 698 C CA . MET A 1 86 ? -8.686 -3.719 1.324 1.00 98.19 86 MET A CA 1
ATOM 699 C C . MET A 1 86 ? -7.294 -4.229 1.727 1.00 98.19 86 MET A C 1
ATOM 701 O O . MET A 1 86 ? -7.035 -4.395 2.916 1.00 98.19 86 MET A O 1
ATOM 705 N N . ALA A 1 87 ? -6.388 -4.464 0.769 1.00 97.94 87 ALA A N 1
ATOM 706 C CA . ALA A 1 87 ? -4.992 -4.796 1.044 1.00 97.94 87 ALA A CA 1
ATOM 707 C C . ALA A 1 87 ? -4.145 -3.561 1.402 1.00 97.94 87 ALA A C 1
ATOM 709 O O . ALA A 1 87 ? -3.034 -3.709 1.909 1.00 97.94 87 ALA A O 1
ATOM 710 N N . LEU A 1 88 ? -4.636 -2.337 1.158 1.00 98.25 88 LEU A N 1
ATOM 711 C CA . LEU A 1 88 ? -3.881 -1.106 1.420 1.00 98.25 88 LEU A CA 1
ATOM 712 C C . LEU A 1 88 ? -3.627 -0.869 2.912 1.00 98.25 88 LEU A C 1
ATOM 714 O O . LEU A 1 88 ? -2.652 -0.201 3.261 1.00 98.25 88 LEU A O 1
ATOM 718 N N . PHE A 1 89 ? -4.443 -1.447 3.791 1.00 98.50 89 PHE A N 1
ATOM 719 C CA . PHE A 1 89 ? -4.314 -1.282 5.230 1.00 98.50 89 PHE A CA 1
ATOM 720 C C . PHE A 1 89 ? -4.355 -2.611 5.983 1.00 98.50 89 PHE A C 1
ATOM 722 O O . PHE A 1 89 ? -4.942 -3.595 5.540 1.00 98.50 89 PHE A O 1
ATOM 729 N N . LYS A 1 90 ? -3.762 -2.614 7.176 1.00 98.31 90 LYS A N 1
ATOM 730 C CA . LYS A 1 90 ? -3.847 -3.714 8.138 1.00 98.31 90 LYS A CA 1
ATOM 731 C C . LYS A 1 90 ? -4.476 -3.223 9.428 1.00 98.31 90 LYS A C 1
ATOM 733 O O . LYS A 1 90 ? -4.127 -2.148 9.894 1.00 98.31 90 LYS A O 1
ATOM 738 N N . ILE A 1 91 ? -5.363 -4.020 10.017 1.00 98.50 91 ILE A N 1
ATOM 739 C CA . ILE A 1 91 ? -5.902 -3.775 11.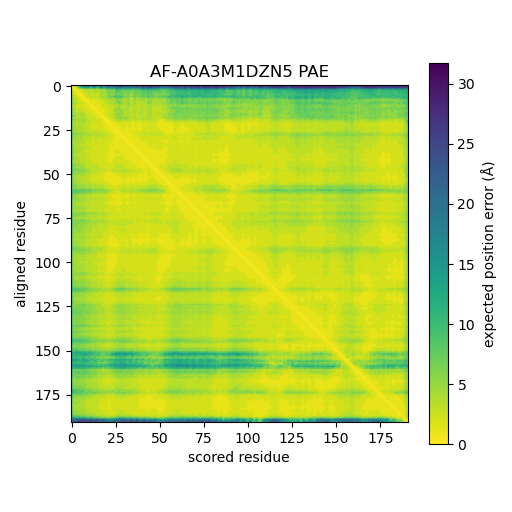360 1.00 98.50 91 ILE A CA 1
ATOM 740 C C . ILE A 1 91 ? -5.271 -4.777 12.322 1.00 98.50 91 ILE A C 1
ATOM 742 O O . ILE A 1 91 ? -5.202 -5.964 12.004 1.00 98.50 91 ILE A O 1
ATOM 746 N N . THR A 1 92 ? -4.825 -4.305 13.480 1.00 98.25 92 THR A N 1
ATOM 747 C CA . THR A 1 92 ? -4.327 -5.136 14.585 1.00 98.25 92 THR A CA 1
ATOM 748 C C . THR A 1 92 ? -4.612 -4.445 15.917 1.00 98.25 92 THR A C 1
ATOM 750 O O . THR A 1 92 ? -4.809 -3.236 15.956 1.00 98.25 92 THR A O 1
ATOM 753 N N . ASP A 1 93 ? -4.632 -5.196 17.010 1.00 97.75 93 ASP A N 1
ATOM 754 C CA . ASP A 1 93 ? -4.696 -4.682 18.382 1.00 97.75 93 ASP A CA 1
ATOM 755 C C . ASP A 1 93 ? -3.388 -4.929 19.162 1.00 97.75 93 ASP A C 1
ATOM 757 O O . ASP A 1 93 ? -3.327 -4.791 20.387 1.00 97.75 93 ASP A O 1
ATOM 761 N N . ARG A 1 94 ? -2.316 -5.291 18.440 1.00 97.75 94 ARG A N 1
ATOM 762 C CA . ARG A 1 94 ? -0.991 -5.598 18.985 1.00 97.75 94 ARG A CA 1
ATOM 763 C C . ARG A 1 94 ? 0.078 -4.722 18.347 1.00 97.75 94 ARG A C 1
ATOM 765 O O . ARG A 1 94 ? 0.275 -4.729 17.132 1.00 97.75 94 ARG A O 1
ATOM 772 N N . ALA A 1 95 ? 0.830 -4.010 19.183 1.00 96.12 95 ALA A N 1
ATOM 773 C CA . ALA A 1 95 ? 1.911 -3.142 18.723 1.00 96.12 95 ALA A CA 1
ATOM 774 C C . ALA A 1 95 ? 3.005 -3.928 17.981 1.00 96.12 95 ALA A C 1
ATOM 776 O O . ALA A 1 95 ? 3.533 -3.448 16.980 1.00 96.12 95 ALA A O 1
ATOM 777 N N . GLU A 1 96 ? 3.313 -5.148 18.425 1.00 97.81 96 GLU A N 1
ATOM 778 C CA . GLU A 1 96 ? 4.322 -6.000 17.790 1.00 97.81 96 GLU A CA 1
ATOM 779 C C . GLU A 1 96 ? 3.923 -6.369 16.356 1.00 97.81 96 GLU A C 1
ATOM 781 O O . GLU A 1 96 ? 4.746 -6.283 15.453 1.00 97.81 96 GLU A O 1
ATOM 786 N N . GLU A 1 97 ? 2.648 -6.686 16.111 1.00 98.06 97 GLU A N 1
ATOM 787 C CA . GLU A 1 97 ? 2.167 -7.025 14.765 1.00 98.06 97 GLU A CA 1
ATOM 788 C C . GLU A 1 97 ? 2.184 -5.828 13.811 1.00 98.06 97 GLU A C 1
ATOM 790 O O . GLU A 1 97 ? 2.367 -6.000 12.601 1.00 98.06 97 GLU A O 1
ATOM 795 N N . ALA A 1 98 ? 1.977 -4.622 14.345 1.00 98.06 98 ALA A N 1
ATOM 796 C CA . ALA A 1 98 ? 2.100 -3.385 13.589 1.00 98.06 98 ALA A CA 1
ATOM 797 C C . ALA A 1 98 ? 3.559 -3.121 13.195 1.00 98.06 98 ALA A C 1
ATOM 799 O O . ALA A 1 98 ? 3.841 -2.786 12.045 1.00 98.06 98 ALA A O 1
ATOM 800 N N . VAL A 1 99 ? 4.493 -3.320 14.129 1.00 98.19 99 VAL A N 1
ATOM 801 C CA . VAL A 1 99 ? 5.933 -3.217 13.857 1.00 98.19 99 VAL A CA 1
ATOM 802 C C . VAL A 1 99 ? 6.360 -4.263 12.829 1.00 98.19 99 VAL A C 1
ATOM 804 O O . VAL A 1 99 ? 7.035 -3.919 11.859 1.00 98.19 99 VAL A O 1
ATOM 807 N N . ASP A 1 100 ? 5.921 -5.510 12.987 1.00 97.94 100 ASP A N 1
ATOM 808 C CA . ASP A 1 100 ? 6.233 -6.597 12.061 1.00 97.94 100 ASP A CA 1
ATOM 809 C C . ASP A 1 100 ? 5.702 -6.319 10.652 1.00 97.94 100 ASP A C 1
ATOM 811 O O . ASP A 1 100 ? 6.397 -6.596 9.676 1.00 97.94 100 ASP A O 1
ATOM 815 N N . GLU A 1 101 ? 4.511 -5.725 10.524 1.00 98.00 101 GLU A N 1
ATOM 816 C CA . GLU A 1 101 ? 3.966 -5.295 9.232 1.00 98.00 101 GLU A CA 1
ATOM 817 C C . GLU A 1 101 ? 4.887 -4.287 8.537 1.00 98.00 101 GLU A C 1
ATOM 819 O O . GLU A 1 101 ? 5.247 -4.469 7.373 1.00 98.00 101 GLU A O 1
ATOM 824 N N . ILE A 1 102 ? 5.313 -3.251 9.264 1.00 98.00 102 ILE A N 1
ATOM 825 C CA . ILE A 1 102 ? 6.175 -2.193 8.726 1.00 98.00 102 ILE A CA 1
ATOM 826 C C . ILE A 1 102 ? 7.546 -2.762 8.341 1.00 98.00 102 ILE A C 1
ATOM 828 O O . ILE A 1 102 ? 8.046 -2.511 7.242 1.00 98.00 102 ILE A O 1
ATOM 832 N N . LEU A 1 103 ? 8.157 -3.567 9.214 1.00 97.38 103 LEU A N 1
ATOM 833 C CA . LEU A 1 103 ? 9.468 -4.168 8.956 1.00 97.38 103 LEU A CA 1
ATOM 834 C C . LEU A 1 103 ? 9.420 -5.165 7.796 1.00 97.38 103 LEU A C 1
ATOM 836 O O . LEU A 1 103 ? 10.332 -5.188 6.963 1.00 97.38 103 LEU A O 1
ATOM 840 N N . ARG A 1 104 ? 8.354 -5.970 7.710 1.00 97.19 104 ARG A N 1
ATOM 841 C CA . ARG A 1 104 ? 8.139 -6.897 6.598 1.00 97.19 104 ARG A CA 1
ATOM 842 C C . ARG A 1 104 ? 7.976 -6.139 5.288 1.00 97.19 104 ARG A C 1
ATOM 844 O O . ARG A 1 104 ? 8.625 -6.526 4.320 1.00 97.19 104 ARG A O 1
ATOM 851 N N . PHE A 1 105 ? 7.189 -5.063 5.255 1.00 98.06 105 PHE A N 1
ATOM 852 C CA . PHE A 1 105 ? 6.967 -4.263 4.047 1.00 98.06 105 PHE A CA 1
ATOM 853 C C . PHE A 1 105 ? 8.276 -3.775 3.412 1.00 98.06 105 PHE A C 1
ATOM 855 O O . PHE A 1 105 ? 8.381 -3.717 2.194 1.00 98.06 105 PHE A O 1
ATOM 862 N N . TYR A 1 106 ? 9.305 -3.488 4.212 1.00 97.31 106 TYR A N 1
ATOM 863 C CA . TYR A 1 106 ? 10.608 -3.023 3.728 1.00 97.31 106 TYR A CA 1
ATOM 864 C C . TYR A 1 106 ? 11.699 -4.101 3.709 1.00 97.31 106 TYR A C 1
ATOM 866 O O . TYR A 1 106 ? 12.890 -3.781 3.617 1.00 97.31 106 TYR A O 1
ATOM 874 N N . ARG A 1 107 ? 11.353 -5.387 3.811 1.00 96.44 107 ARG A N 1
ATOM 875 C CA . ARG A 1 107 ? 12.349 -6.468 3.874 1.00 96.44 107 ARG A CA 1
ATOM 876 C C . ARG A 1 107 ? 13.133 -6.627 2.569 1.00 96.44 107 ARG A C 1
ATOM 878 O O . ARG A 1 107 ? 14.356 -6.774 2.592 1.00 96.44 107 ARG A O 1
ATOM 885 N N . ARG A 1 108 ? 12.431 -6.609 1.438 1.00 97.25 108 ARG A N 1
ATOM 886 C CA . ARG A 1 108 ? 12.972 -6.647 0.073 1.00 97.25 108 ARG A CA 1
ATOM 887 C C . ARG A 1 108 ? 12.611 -5.378 -0.693 1.00 97.25 108 ARG A C 1
ATOM 889 O O . ARG A 1 108 ? 13.476 -4.874 -1.400 1.00 97.25 108 ARG A O 1
ATOM 896 N N . TYR A 1 109 ? 11.403 -4.838 -0.537 1.00 97.94 109 TYR A N 1
ATOM 897 C CA . TYR A 1 109 ? 11.037 -3.549 -1.133 1.00 97.94 109 TYR A CA 1
ATOM 898 C C . TYR A 1 109 ? 11.858 -2.404 -0.521 1.00 97.94 109 TYR A C 1
ATOM 900 O O . TYR A 1 109 ? 12.088 -2.350 0.690 1.00 97.94 109 TYR A O 1
ATOM 908 N N . HIS A 1 110 ? 12.330 -1.497 -1.374 1.00 97.06 110 HIS A N 1
ATOM 909 C CA . HIS A 1 110 ? 13.008 -0.268 -0.972 1.00 97.06 110 HIS A CA 1
ATOM 910 C C . HIS A 1 110 ? 12.147 0.954 -1.297 1.00 97.06 110 HIS A C 1
ATOM 912 O O . HIS A 1 110 ? 11.740 1.691 -0.408 1.00 97.06 110 HIS A O 1
ATOM 918 N N . SER A 1 111 ? 11.870 1.166 -2.581 1.00 96.19 111 SER A N 1
ATOM 919 C CA . SER A 1 111 ? 11.070 2.283 -3.078 1.00 96.19 111 SER A CA 1
ATOM 920 C C . SER A 1 111 ? 10.530 1.958 -4.465 1.00 96.19 111 SER A C 1
ATOM 922 O O . SER A 1 111 ? 10.923 0.964 -5.079 1.00 96.19 111 SER A O 1
ATOM 924 N N . SER A 1 112 ? 9.639 2.798 -4.979 1.00 95.81 112 SER A N 1
ATOM 925 C CA . SER A 1 112 ? 9.135 2.676 -6.341 1.00 95.81 112 SER A CA 1
ATOM 926 C C . SER A 1 112 ? 8.916 4.036 -6.987 1.00 95.81 112 SER A C 1
ATOM 928 O O . SER A 1 112 ? 8.797 5.050 -6.295 1.00 95.81 112 SER A O 1
ATOM 930 N N . ARG A 1 113 ? 8.922 4.070 -8.320 1.00 94.38 113 ARG A N 1
ATOM 931 C CA . ARG A 1 113 ? 8.656 5.275 -9.109 1.00 94.38 113 ARG A CA 1
ATOM 932 C C . ARG A 1 113 ? 8.256 4.931 -10.538 1.00 94.38 113 ARG A C 1
ATOM 934 O O . ARG A 1 113 ? 8.525 3.835 -11.020 1.00 94.38 113 ARG A O 1
ATOM 941 N N . PHE A 1 114 ? 7.693 5.916 -11.227 1.00 94.38 114 PHE A N 1
ATOM 942 C CA . PHE A 1 114 ? 7.591 5.892 -12.681 1.00 94.38 114 PHE A CA 1
ATOM 943 C C . PHE A 1 114 ? 8.894 6.392 -13.319 1.00 94.38 114 PHE A C 1
ATOM 945 O O . PHE A 1 114 ? 9.517 7.339 -12.822 1.00 94.38 114 PHE A O 1
ATOM 952 N N . VAL A 1 115 ? 9.287 5.736 -14.408 1.00 93.81 115 VAL A N 1
ATOM 953 C CA . VAL A 1 115 ? 10.416 6.073 -15.279 1.00 93.81 115 VAL A CA 1
ATOM 954 C C . VAL A 1 115 ? 9.905 5.958 -16.717 1.00 93.81 115 VAL A C 1
ATOM 956 O O . VAL A 1 115 ? 9.742 4.856 -17.239 1.00 93.81 115 VAL A O 1
ATOM 959 N N . GLY A 1 116 ? 9.527 7.092 -17.310 1.00 92.38 116 GLY A N 1
ATOM 960 C CA . GLY A 1 116 ? 8.711 7.105 -18.527 1.00 92.38 116 GLY A CA 1
ATOM 961 C C . GLY A 1 116 ? 7.374 6.381 -18.312 1.00 92.38 116 GLY A C 1
ATOM 962 O O . GLY A 1 116 ? 6.647 6.671 -17.358 1.00 92.38 116 GLY A O 1
ATOM 963 N N . GLU A 1 117 ? 7.080 5.412 -19.179 1.00 92.75 117 GLU A N 1
ATOM 964 C CA . GLU A 1 117 ? 5.884 4.557 -19.097 1.00 92.75 117 GLU A CA 1
ATOM 965 C C . GLU A 1 117 ? 6.069 3.329 -18.188 1.00 92.75 117 GLU A C 1
ATOM 967 O O . GLU A 1 117 ? 5.109 2.619 -17.885 1.00 92.75 117 GLU A O 1
ATOM 972 N N . LEU A 1 118 ? 7.294 3.076 -17.721 1.00 96.12 118 LEU A N 1
ATOM 973 C CA . LEU A 1 118 ? 7.603 1.925 -16.882 1.00 96.12 118 LEU A CA 1
ATOM 974 C C . LEU A 1 118 ? 7.433 2.268 -15.405 1.00 96.12 118 LEU A C 1
ATOM 976 O O . LEU A 1 118 ? 7.789 3.352 -14.934 1.00 96.12 118 LEU A O 1
ATOM 980 N N . PHE A 1 119 ? 6.921 1.303 -14.651 1.00 97.56 119 PHE A N 1
ATOM 981 C CA . PHE A 1 119 ? 6.952 1.322 -13.202 1.00 97.56 119 PHE A CA 1
ATOM 982 C C . PHE A 1 119 ? 8.142 0.508 -12.713 1.00 97.56 119 PHE A C 1
ATOM 984 O O . PHE A 1 119 ? 8.384 -0.616 -13.154 1.00 97.56 119 PHE A O 1
ATOM 991 N N . VAL A 1 120 ? 8.896 1.106 -11.800 1.00 97.62 120 VAL A N 1
ATOM 992 C CA . VAL A 1 120 ? 10.163 0.576 -11.315 1.00 97.62 120 VAL A CA 1
ATOM 993 C C . VAL A 1 120 ? 10.062 0.414 -9.815 1.00 97.62 120 VAL A C 1
ATOM 995 O O . VAL A 1 120 ? 9.891 1.393 -9.090 1.00 97.62 120 VAL A O 1
ATOM 998 N N . ILE A 1 121 ? 10.196 -0.823 -9.346 1.00 98.00 121 ILE A N 1
ATOM 999 C CA . ILE A 1 121 ? 10.339 -1.146 -7.928 1.00 98.00 121 ILE A CA 1
ATOM 1000 C C . 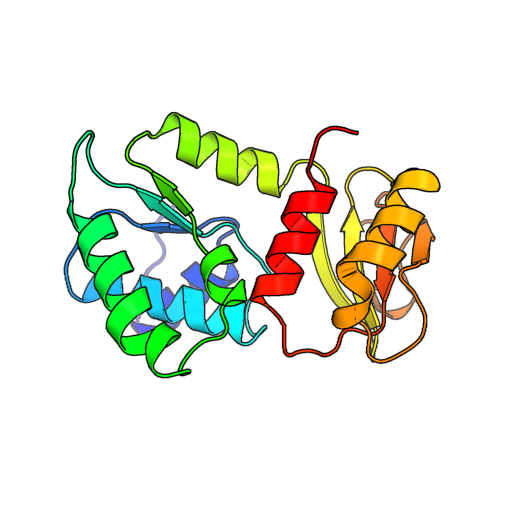ILE A 1 121 ? 11.802 -1.464 -7.659 1.00 98.00 121 ILE A C 1
ATOM 1002 O O . ILE A 1 121 ? 12.372 -2.372 -8.257 1.00 98.00 121 ILE A O 1
ATOM 1006 N N . ARG A 1 122 ? 12.404 -0.750 -6.714 1.00 97.75 122 ARG A N 1
ATOM 1007 C CA . ARG A 1 122 ? 13.760 -1.015 -6.241 1.00 97.75 122 ARG A CA 1
ATOM 1008 C C . ARG A 1 122 ? 13.723 -2.052 -5.132 1.00 97.75 122 ARG A C 1
ATOM 1010 O O . ARG A 1 122 ? 12.943 -1.944 -4.183 1.00 97.75 122 ARG A O 1
ATOM 1017 N N . LEU A 1 123 ? 14.599 -3.037 -5.248 1.00 97.50 123 LEU A N 1
ATOM 1018 C CA . LEU A 1 123 ? 14.701 -4.182 -4.364 1.00 97.50 123 LEU A CA 1
ATOM 1019 C C . LEU A 1 123 ? 16.060 -4.186 -3.663 1.00 97.50 123 LEU A C 1
ATOM 1021 O O . LEU A 1 123 ? 17.111 -4.137 -4.304 1.00 97.50 123 LEU A O 1
ATOM 1025 N N . LYS A 1 124 ? 16.034 -4.326 -2.334 1.00 96.38 124 LYS A N 1
ATOM 1026 C CA . LYS A 1 124 ? 17.216 -4.489 -1.469 1.00 96.38 124 LYS A CA 1
ATOM 1027 C C . LYS A 1 124 ? 18.017 -5.747 -1.796 1.00 96.38 124 LYS A C 1
ATOM 1029 O O . LYS A 1 124 ? 19.193 -5.830 -1.459 1.00 96.38 124 LYS A O 1
ATOM 1034 N N . ARG A 1 125 ? 17.370 -6.751 -2.393 1.00 94.94 125 ARG A N 1
ATOM 1035 C CA . ARG A 1 125 ? 17.972 -8.019 -2.826 1.00 94.94 125 ARG A CA 1
ATOM 1036 C C . ARG A 1 125 ? 17.272 -8.498 -4.100 1.00 94.94 125 ARG A C 1
ATOM 1038 O O . ARG A 1 125 ? 16.053 -8.333 -4.177 1.00 94.94 125 ARG A O 1
ATOM 1045 N N . PRO A 1 126 ? 17.997 -9.102 -5.055 1.00 95.69 126 PRO A N 1
ATOM 1046 C CA . PRO A 1 126 ? 17.395 -9.642 -6.270 1.00 95.69 126 PRO A CA 1
ATOM 1047 C C . PRO A 1 126 ? 16.456 -10.819 -5.964 1.00 95.69 126 PRO A C 1
ATOM 1049 O O . PRO A 1 126 ? 16.582 -11.496 -4.939 1.00 95.69 126 PRO A O 1
ATOM 1052 N N . LEU A 1 127 ? 15.519 -11.059 -6.876 1.00 95.56 127 LEU A N 1
ATOM 1053 C CA . LEU A 1 127 ? 14.649 -12.230 -6.928 1.00 95.56 127 LEU A CA 1
ATOM 1054 C C . LEU A 1 127 ? 15.354 -13.391 -7.638 1.00 95.56 127 LEU A C 1
ATOM 1056 O O . LEU A 1 127 ? 16.179 -13.172 -8.531 1.00 95.56 127 LEU A O 1
ATOM 1060 N N . SER A 1 128 ? 14.995 -14.621 -7.264 1.00 95.31 128 SER A N 1
ATOM 1061 C CA . SER A 1 128 ? 15.315 -15.814 -8.053 1.00 95.31 128 SER A CA 1
ATOM 1062 C C . SER A 1 128 ? 14.484 -15.844 -9.341 1.00 95.31 128 SER A C 1
ATOM 1064 O O . SER A 1 128 ? 13.430 -15.210 -9.425 1.00 95.31 128 SER A O 1
ATOM 1066 N N . ALA A 1 129 ? 14.937 -16.613 -10.336 1.00 95.38 129 ALA A N 1
ATOM 1067 C CA . ALA A 1 129 ? 14.187 -16.812 -11.579 1.00 95.38 129 ALA A CA 1
ATOM 1068 C C . ALA A 1 129 ? 12.797 -17.419 -11.315 1.00 95.38 129 ALA A C 1
ATOM 1070 O O . ALA A 1 129 ? 11.803 -16.908 -11.817 1.00 95.38 129 ALA A O 1
ATOM 1071 N N . GLU A 1 130 ? 12.719 -18.423 -10.436 1.00 95.38 130 GLU A N 1
ATOM 1072 C CA . GLU A 1 130 ? 11.458 -19.060 -10.029 1.00 95.38 130 GLU A CA 1
ATOM 1073 C C . GLU A 1 130 ? 10.466 -18.051 -9.438 1.00 95.38 130 GLU A C 1
ATOM 1075 O O . GLU A 1 130 ? 9.291 -18.037 -9.804 1.00 95.38 130 GLU A O 1
ATOM 1080 N N . ARG A 1 131 ? 10.942 -17.148 -8.568 1.00 95.25 131 ARG A N 1
ATOM 1081 C CA . ARG A 1 131 ? 10.089 -16.119 -7.966 1.00 95.25 131 ARG A CA 1
ATOM 1082 C C . ARG A 1 131 ? 9.641 -15.081 -8.990 1.00 95.25 131 ARG A C 1
ATOM 1084 O O . ARG A 1 131 ? 8.509 -14.606 -8.921 1.00 95.25 131 ARG A O 1
ATOM 1091 N N . LEU A 1 132 ? 10.509 -14.721 -9.934 1.00 96.81 132 LEU A N 1
ATOM 1092 C CA . LEU A 1 132 ? 10.154 -13.814 -11.023 1.00 96.81 132 LEU A CA 1
ATOM 1093 C C . LEU A 1 132 ? 9.090 -14.430 -11.943 1.00 96.81 132 LEU A C 1
ATOM 1095 O O . LEU A 1 132 ? 8.169 -13.727 -12.360 1.00 96.81 132 LEU A O 1
ATOM 1099 N N . ASP A 1 133 ? 9.175 -15.726 -12.237 1.00 96.75 133 ASP A N 1
ATOM 1100 C CA . ASP A 1 133 ? 8.162 -16.437 -13.021 1.00 96.75 133 ASP A CA 1
ATOM 1101 C C . ASP A 1 133 ? 6.837 -16.568 -12.254 1.00 96.75 133 ASP A C 1
ATOM 1103 O O . ASP A 1 133 ? 5.771 -16.347 -12.829 1.00 96.75 133 ASP A O 1
ATOM 1107 N N . GLU A 1 134 ? 6.874 -16.823 -10.941 1.00 96.38 134 GLU A N 1
ATOM 1108 C CA . GLU A 1 134 ? 5.670 -16.779 -10.100 1.00 96.38 134 GLU A CA 1
ATOM 1109 C C . GLU A 1 134 ? 4.994 -15.404 -10.171 1.00 96.38 134 GLU A C 1
ATOM 1111 O O . GLU A 1 134 ? 3.785 -15.324 -10.390 1.00 96.38 134 GLU A O 1
ATOM 1116 N N . ILE A 1 135 ? 5.762 -14.320 -10.031 1.00 97.62 135 ILE A N 1
ATOM 1117 C CA . ILE A 1 135 ? 5.236 -12.952 -10.118 1.00 97.62 135 ILE A CA 1
ATOM 1118 C C . ILE A 1 135 ? 4.603 -12.697 -11.487 1.00 97.62 135 ILE A C 1
ATOM 1120 O O . ILE A 1 135 ? 3.488 -12.180 -11.549 1.00 97.62 135 ILE A O 1
ATOM 1124 N N . ASN A 1 136 ? 5.274 -13.114 -12.563 1.00 98.00 136 ASN A N 1
ATOM 1125 C CA . ASN A 1 136 ? 4.760 -12.993 -13.924 1.00 98.00 136 ASN A CA 1
ATOM 1126 C C . ASN A 1 136 ? 3.413 -13.693 -14.110 1.00 98.00 136 ASN A C 1
ATOM 1128 O O . ASN A 1 136 ? 2.527 -13.138 -14.747 1.00 98.00 136 ASN A O 1
ATOM 1132 N N . ASN A 1 137 ? 3.233 -14.870 -13.514 1.00 97.12 137 ASN A N 1
ATOM 1133 C CA . ASN A 1 137 ? 1.971 -15.599 -13.600 1.00 97.12 137 ASN A CA 1
ATOM 1134 C C . ASN A 1 137 ? 0.887 -14.989 -12.703 1.00 97.12 137 ASN A C 1
ATOM 1136 O O . ASN A 1 137 ? -0.269 -14.867 -13.102 1.00 97.12 137 ASN A O 1
ATOM 1140 N N . ARG A 1 138 ? 1.246 -14.621 -11.470 1.00 97.81 138 ARG A N 1
ATOM 1141 C CA . ARG A 1 138 ? 0.279 -14.259 -10.427 1.00 97.81 138 ARG A CA 1
ATOM 1142 C C . ARG A 1 138 ? -0.205 -12.815 -10.520 1.00 97.81 138 ARG A C 1
ATOM 1144 O O . ARG A 1 138 ? -1.282 -12.528 -10.007 1.00 97.81 138 ARG A O 1
ATOM 1151 N N . PHE A 1 139 ? 0.583 -11.929 -11.129 1.00 98.25 139 PHE A N 1
ATOM 1152 C CA . PHE A 1 139 ? 0.321 -10.489 -11.200 1.00 98.25 139 PHE A CA 1
ATOM 1153 C C . PHE A 1 139 ? 0.280 -9.949 -12.637 1.00 98.25 139 PHE A C 1
ATOM 1155 O O . PHE A 1 139 ? 0.453 -8.748 -12.846 1.00 98.25 139 PHE A O 1
ATOM 1162 N N . ALA A 1 140 ? 0.054 -10.812 -13.635 1.00 97.75 140 ALA A N 1
ATOM 1163 C CA . ALA A 1 140 ? -0.082 -10.406 -15.038 1.00 97.75 140 ALA A CA 1
ATOM 1164 C C . ALA A 1 140 ? -1.177 -9.342 -15.249 1.00 97.75 140 ALA A C 1
ATOM 1166 O O . ALA A 1 140 ? -1.075 -8.519 -16.150 1.00 97.75 140 ALA A O 1
ATOM 1167 N N . ASP A 1 141 ? -2.192 -9.319 -14.383 1.00 97.38 141 ASP A N 1
ATOM 1168 C CA . ASP A 1 141 ? -3.275 -8.332 -14.355 1.00 97.38 141 ASP A CA 1
ATOM 1169 C C . ASP A 1 141 ? -2.808 -6.889 -14.079 1.00 97.38 141 ASP A C 1
ATOM 1171 O O . ASP A 1 141 ? -3.503 -5.929 -14.421 1.00 97.38 141 ASP A O 1
ATOM 1175 N N . LEU A 1 142 ? -1.610 -6.710 -13.510 1.00 97.94 142 LEU A N 1
ATOM 1176 C CA . LEU A 1 142 ? -0.994 -5.392 -13.340 1.00 97.94 142 LEU A CA 1
ATOM 1177 C C . LEU A 1 142 ? -0.403 -4.836 -14.644 1.00 97.94 142 LEU A C 1
ATOM 1179 O O . LEU A 1 142 ? -0.136 -3.635 -14.712 1.00 97.94 142 LEU A O 1
ATOM 1183 N N . LEU A 1 143 ? -0.158 -5.680 -15.648 1.00 97.94 143 LEU A N 1
ATOM 1184 C CA . LEU A 1 143 ? 0.576 -5.316 -16.856 1.00 97.94 143 LEU A CA 1
ATOM 1185 C C . LEU A 1 143 ? -0.358 -4.747 -17.927 1.00 97.94 143 LEU A C 1
ATOM 1187 O O . LEU A 1 143 ? -1.409 -5.313 -18.218 1.00 97.94 143 LEU A O 1
ATOM 1191 N N . ILE A 1 144 ? 0.051 -3.644 -18.553 1.00 97.19 144 ILE A N 1
ATOM 1192 C CA . ILE A 1 144 ? -0.540 -3.177 -19.817 1.00 97.19 144 ILE A CA 1
ATOM 1193 C C . ILE A 1 144 ? -0.067 -4.084 -20.956 1.00 97.19 144 ILE A C 1
ATOM 1195 O O . ILE A 1 144 ? -0.852 -4.487 -21.810 1.00 97.19 144 ILE A O 1
ATOM 1199 N N . GLU A 1 145 ? 1.225 -4.407 -20.948 1.00 95.56 145 GLU A N 1
ATOM 1200 C CA . GLU A 1 145 ? 1.889 -5.257 -21.925 1.00 95.56 145 GLU A CA 1
ATOM 1201 C C . GLU A 1 145 ? 3.171 -5.858 -21.334 1.00 95.56 145 GLU A C 1
ATOM 1203 O O . GLU A 1 145 ? 3.642 -5.456 -20.265 1.00 95.56 145 GLU A O 1
ATOM 1208 N N . GLY A 1 146 ? 3.750 -6.815 -22.055 1.00 96.81 146 GLY A N 1
ATOM 1209 C CA . GLY A 1 146 ? 5.036 -7.404 -21.705 1.00 96.81 146 GLY A CA 1
ATOM 1210 C C . GLY A 1 146 ? 4.975 -8.297 -20.469 1.00 96.81 146 GLY A C 1
ATOM 1211 O O . GLY A 1 146 ? 4.040 -9.077 -20.287 1.00 96.81 146 GLY A O 1
ATOM 1212 N N . ARG A 1 147 ? 6.032 -8.230 -19.659 1.00 98.00 147 ARG A N 1
ATOM 1213 C CA . ARG A 1 147 ? 6.243 -9.067 -18.478 1.00 98.00 147 ARG A CA 1
ATOM 1214 C C . ARG A 1 147 ? 6.994 -8.275 -17.405 1.00 98.00 147 ARG A C 1
ATOM 1216 O O . ARG A 1 147 ? 7.555 -7.221 -17.688 1.00 98.00 147 ARG A O 1
ATOM 1223 N N . PHE A 1 148 ? 7.032 -8.790 -16.184 1.00 98.38 148 PHE A N 1
ATOM 1224 C CA . PHE A 1 148 ? 7.947 -8.301 -15.159 1.00 98.38 148 PHE A CA 1
ATOM 1225 C C . PHE A 1 148 ? 9.369 -8.747 -15.483 1.00 98.38 148 PHE A C 1
ATOM 1227 O O . PHE A 1 148 ? 9.628 -9.947 -15.648 1.00 98.38 148 PHE A O 1
ATOM 1234 N N . GLU A 1 149 ? 10.285 -7.787 -15.508 1.00 97.75 149 GLU A N 1
ATOM 1235 C CA . GLU A 1 149 ? 11.702 -8.004 -15.780 1.00 97.75 149 GLU A CA 1
ATOM 1236 C C . GLU A 1 149 ? 12.556 -7.535 -14.607 1.00 97.75 149 GLU A C 1
ATOM 1238 O O . GLU A 1 149 ? 12.241 -6.548 -13.939 1.00 97.75 149 GLU A O 1
ATOM 1243 N N . GLN A 1 150 ? 13.650 -8.253 -14.347 1.00 97.12 150 GLN A N 1
ATOM 1244 C CA . GLN A 1 150 ? 14.612 -7.867 -13.324 1.00 97.12 150 GLN A CA 1
ATOM 1245 C C . GLN A 1 150 ? 15.873 -7.298 -13.967 1.00 97.12 150 GLN A C 1
ATOM 1247 O O . GLN A 1 150 ? 16.540 -7.981 -14.742 1.00 97.12 150 GLN A O 1
ATOM 1252 N N . VAL A 1 151 ? 16.231 -6.075 -13.583 1.00 95.25 151 VAL A N 1
ATOM 1253 C CA . VAL A 1 151 ? 17.409 -5.359 -14.084 1.00 95.25 151 VAL A CA 1
ATOM 1254 C C . VAL A 1 151 ? 18.359 -5.045 -12.927 1.00 95.25 151 VAL A C 1
ATOM 1256 O O . VAL A 1 151 ? 17.941 -4.801 -11.788 1.00 95.25 151 VAL A O 1
ATOM 1259 N N . SER A 1 152 ? 19.662 -5.090 -13.198 1.00 91.00 152 SER A N 1
ATOM 1260 C CA . SER A 1 152 ? 20.709 -4.653 -12.272 1.00 91.00 152 SER A CA 1
ATOM 1261 C C . SER A 1 152 ? 21.103 -3.206 -12.550 1.00 91.00 152 SER A C 1
ATOM 1263 O O . SER A 1 152 ? 21.391 -2.870 -13.697 1.00 91.00 152 SER A O 1
ATOM 1265 N N . GLY A 1 153 ? 21.210 -2.388 -11.502 1.00 87.00 153 GLY A N 1
ATOM 1266 C CA . GLY A 1 153 ? 21.619 -0.990 -11.638 1.00 87.00 153 GLY A CA 1
ATOM 1267 C C . GLY A 1 153 ? 20.505 -0.066 -12.151 1.00 87.00 153 GLY A C 1
ATOM 1268 O O . GLY A 1 153 ? 19.419 -0.531 -12.488 1.00 87.00 153 GLY A O 1
ATOM 1269 N N . PRO A 1 154 ? 20.739 1.254 -12.137 1.00 88.25 154 PRO A N 1
ATOM 1270 C CA . PRO A 1 154 ? 19.730 2.256 -12.451 1.00 88.25 154 PRO A CA 1
ATOM 1271 C C . PRO A 1 154 ? 19.400 2.294 -13.945 1.00 88.25 154 PRO A C 1
ATOM 1273 O O . PRO A 1 154 ? 20.285 2.131 -14.782 1.00 88.25 154 PRO A O 1
ATOM 1276 N N . LEU A 1 155 ? 18.133 2.570 -14.264 1.00 89.75 155 LEU A N 1
ATOM 1277 C CA . LEU A 1 155 ? 17.747 3.007 -15.611 1.00 89.75 155 LEU A CA 1
ATOM 1278 C C . LEU A 1 155 ? 18.310 4.417 -15.874 1.00 89.75 155 LEU A C 1
ATOM 1280 O O . LEU A 1 155 ? 18.599 5.149 -14.925 1.00 89.75 155 LEU A O 1
ATOM 1284 N N . GLU A 1 156 ? 18.454 4.813 -17.142 1.00 85.88 156 GLU A N 1
ATOM 1285 C CA . GLU A 1 156 ? 19.057 6.107 -17.522 1.00 85.88 156 GLU A CA 1
ATOM 1286 C C . GLU A 1 156 ? 18.380 7.298 -16.816 1.00 85.88 156 GLU A C 1
ATOM 1288 O O . GLU A 1 156 ? 19.046 8.112 -16.176 1.00 85.88 156 GLU A O 1
ATOM 1293 N N . ASP A 1 157 ? 17.047 7.312 -16.807 1.00 86.00 157 ASP A N 1
ATOM 1294 C CA . ASP A 1 157 ? 16.208 8.351 -16.193 1.00 86.00 157 ASP A CA 1
ATOM 1295 C C . ASP A 1 157 ? 16.090 8.245 -14.652 1.00 86.00 157 ASP A C 1
ATOM 1297 O O . ASP A 1 157 ? 15.332 8.980 -14.015 1.00 86.00 157 ASP A O 1
ATOM 1301 N N . GLU A 1 158 ? 16.818 7.323 -14.009 1.00 87.00 158 GLU A N 1
ATOM 1302 C CA . GLU A 1 158 ? 16.925 7.250 -12.544 1.00 87.00 158 GLU A CA 1
ATOM 1303 C C . GLU A 1 158 ? 18.097 8.071 -11.977 1.00 87.00 158 GLU A C 1
ATOM 1305 O O . GLU A 1 158 ? 18.334 8.012 -10.766 1.00 87.00 158 GLU A O 1
ATOM 1310 N N . GLU A 1 159 ? 18.824 8.808 -12.827 1.00 84.69 159 GLU A N 1
ATOM 1311 C CA . GLU A 1 159 ? 19.938 9.704 -12.463 1.00 84.69 159 GLU A CA 1
ATOM 1312 C C . GLU A 1 159 ? 20.995 9.028 -11.567 1.00 84.69 159 GLU A C 1
ATOM 1314 O O . GLU A 1 159 ? 21.555 9.620 -10.645 1.00 84.69 159 GLU A O 1
ATOM 1319 N N . GLY A 1 160 ? 21.249 7.737 -11.795 1.00 78.88 160 GLY A N 1
ATOM 1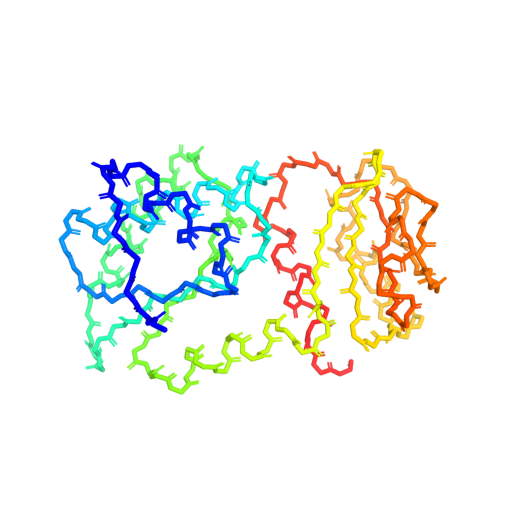320 C CA . GLY A 1 160 ? 22.239 6.977 -11.030 1.00 78.88 160 GLY A CA 1
ATOM 1321 C C . GLY A 1 160 ? 21.851 6.682 -9.575 1.00 78.88 160 GLY A C 1
ATOM 1322 O O . GLY A 1 160 ? 22.678 6.178 -8.818 1.00 78.88 160 GLY A O 1
ATOM 1323 N N . ALA A 1 161 ? 20.618 6.970 -9.150 1.00 83.75 161 ALA A N 1
ATOM 1324 C CA . ALA A 1 161 ? 20.224 6.826 -7.755 1.00 83.75 161 ALA A CA 1
ATOM 1325 C C . ALA A 1 161 ? 20.230 5.347 -7.313 1.00 83.75 161 ALA A C 1
ATOM 1327 O O . ALA A 1 161 ? 19.597 4.507 -7.956 1.00 83.75 161 ALA A O 1
ATOM 1328 N N . PHE A 1 162 ? 20.839 5.047 -6.159 1.00 91.31 162 PHE A N 1
ATOM 1329 C CA . PHE A 1 162 ? 20.918 3.705 -5.552 1.00 91.31 162 PHE A CA 1
ATOM 1330 C C . PHE A 1 162 ? 21.415 2.626 -6.541 1.00 91.31 162 PHE A C 1
ATOM 1332 O O . PHE A 1 162 ? 20.649 1.724 -6.920 1.00 91.31 162 PHE A O 1
ATOM 1339 N N . PRO A 1 163 ? 22.652 2.747 -7.056 1.00 92.50 163 PRO A N 1
ATOM 1340 C CA . PRO A 1 163 ? 23.168 1.874 -8.109 1.00 92.50 163 PRO A CA 1
ATOM 1341 C C . PRO A 1 163 ? 23.318 0.406 -7.682 1.00 92.50 163 PRO A C 1
ATOM 1343 O O . PRO A 1 163 ? 23.317 -0.484 -8.526 1.00 92.50 163 PRO A O 1
ATOM 1346 N N . GLU A 1 164 ? 23.403 0.145 -6.381 1.00 94.00 164 GLU A N 1
ATOM 1347 C CA . GLU A 1 164 ? 23.557 -1.178 -5.779 1.00 94.00 164 GLU A CA 1
ATOM 1348 C C . GLU A 1 164 ? 22.270 -2.017 -5.758 1.00 94.00 164 GLU A C 1
ATOM 1350 O O . GLU A 1 164 ? 22.331 -3.234 -5.583 1.00 94.00 164 GLU A O 1
ATOM 1355 N N . LEU A 1 165 ? 21.100 -1.390 -5.914 1.00 95.75 165 LEU A N 1
ATOM 1356 C CA . LEU A 1 165 ? 19.812 -2.079 -5.811 1.00 95.75 165 LEU A CA 1
ATOM 1357 C C . LEU A 1 165 ? 19.439 -2.816 -7.108 1.00 95.75 165 LEU A C 1
ATOM 1359 O O . LEU A 1 165 ? 19.789 -2.410 -8.218 1.00 95.75 165 LEU A O 1
ATOM 1363 N N . SER A 1 166 ? 18.657 -3.887 -6.990 1.00 96.12 166 SER A N 1
ATOM 1364 C CA . SER A 1 166 ? 18.018 -4.516 -8.154 1.00 96.12 166 SER A CA 1
ATOM 1365 C C . SER A 1 166 ? 16.692 -3.814 -8.464 1.00 96.12 166 SER A C 1
ATOM 1367 O O . SER A 1 166 ? 16.089 -3.227 -7.565 1.00 96.12 166 SER A O 1
ATOM 1369 N N . ARG A 1 167 ? 16.229 -3.839 -9.717 1.00 97.44 167 ARG A N 1
ATOM 1370 C CA . ARG A 1 167 ? 14.922 -3.303 -10.113 1.00 97.44 167 ARG A CA 1
ATOM 1371 C C . ARG A 1 167 ? 14.026 -4.402 -10.646 1.00 97.44 167 ARG A C 1
ATOM 1373 O O . ARG A 1 167 ? 14.466 -5.182 -11.480 1.00 97.44 167 ARG A O 1
ATOM 1380 N N . LEU A 1 168 ? 12.770 -4.389 -10.221 1.00 98.12 168 LEU A N 1
ATOM 1381 C CA . LEU A 1 168 ? 11.670 -5.020 -10.937 1.00 98.12 168 LEU A CA 1
ATOM 1382 C C . LEU A 1 168 ? 11.000 -3.949 -11.801 1.00 98.12 168 LEU A C 1
ATOM 1384 O O . LEU A 1 168 ? 10.532 -2.940 -11.270 1.00 98.12 168 LEU A O 1
ATOM 1388 N N . VAL A 1 169 ? 10.985 -4.159 -13.111 1.00 98.12 169 VAL A N 1
ATOM 1389 C CA . VAL A 1 169 ? 10.525 -3.194 -14.114 1.00 98.12 169 VAL A CA 1
ATOM 1390 C C . VAL A 1 169 ? 9.361 -3.795 -14.888 1.00 98.12 169 VAL A C 1
ATOM 1392 O O . VAL A 1 169 ? 9.410 -4.967 -15.261 1.00 98.12 169 VAL A O 1
ATOM 1395 N N . PHE A 1 170 ? 8.298 -3.016 -15.083 1.00 98.38 170 PHE A N 1
ATOM 1396 C CA . PHE A 1 170 ? 7.111 -3.461 -15.810 1.00 98.38 170 PHE A CA 1
ATOM 1397 C C . PHE A 1 170 ? 6.216 -2.296 -16.261 1.00 98.38 170 PHE A C 1
ATOM 1399 O O . PHE A 1 170 ? 6.206 -1.231 -15.644 1.00 98.38 170 PHE A O 1
ATOM 1406 N N . ALA A 1 171 ? 5.424 -2.504 -17.316 1.00 98.00 171 ALA A N 1
ATOM 1407 C CA . ALA A 1 171 ? 4.428 -1.542 -17.795 1.00 98.00 171 ALA A CA 1
ATOM 1408 C C . ALA A 1 171 ? 3.141 -1.629 -16.952 1.00 98.00 171 ALA A C 1
ATOM 1410 O O . ALA A 1 171 ? 2.248 -2.423 -17.240 1.00 98.00 171 ALA A O 1
ATOM 1411 N N . PHE A 1 172 ? 3.054 -0.851 -15.872 1.00 97.81 172 PHE A N 1
ATOM 1412 C CA . PHE A 1 172 ? 1.939 -0.909 -14.918 1.00 97.81 172 PHE A CA 1
ATOM 1413 C C . PHE A 1 172 ? 0.663 -0.228 -15.443 1.00 97.81 172 PHE A C 1
ATOM 1415 O O . PHE A 1 172 ? 0.720 0.890 -15.944 1.00 97.81 172 PHE A O 1
ATOM 1422 N N . ASN A 1 173 ? -0.508 -0.836 -15.215 1.00 96.00 173 ASN A N 1
ATOM 1423 C CA . ASN A 1 173 ? -1.832 -0.322 -15.600 1.00 96.00 173 ASN A CA 1
ATOM 1424 C C . ASN A 1 173 ? -2.269 0.995 -14.914 1.00 96.00 173 ASN A C 1
ATOM 1426 O O . ASN A 1 173 ? -3.266 1.598 -15.318 1.00 96.00 173 ASN A O 1
ATOM 1430 N N . ARG A 1 174 ? -1.526 1.456 -13.893 1.00 93.88 174 ARG A N 1
ATOM 1431 C CA . ARG A 1 174 ? -1.729 2.713 -13.139 1.00 93.88 174 ARG A CA 1
ATOM 1432 C C . ARG A 1 174 ? -3.091 2.846 -12.446 1.00 93.88 174 ARG A C 1
ATOM 1434 O O . ARG A 1 174 ? -3.523 3.967 -12.178 1.00 93.88 174 ARG A O 1
ATOM 1441 N N . ARG A 1 175 ? -3.780 1.736 -12.180 1.00 92.81 175 ARG A N 1
ATOM 1442 C CA . ARG A 1 175 ? -5.119 1.729 -11.563 1.00 92.81 175 ARG A CA 1
ATOM 1443 C C . ARG A 1 175 ? -5.212 0.780 -10.377 1.00 92.81 175 ARG A C 1
ATOM 1445 O O . ARG A 1 175 ? -5.828 1.124 -9.381 1.00 92.81 175 ARG A O 1
ATOM 1452 N N . SER A 1 176 ? -4.545 -0.367 -10.448 1.00 96.19 176 SER A N 1
ATOM 1453 C CA . SER A 1 176 ? -4.684 -1.434 -9.452 1.00 96.19 176 SER A CA 1
ATOM 1454 C C . SER A 1 176 ? -3.720 -1.255 -8.2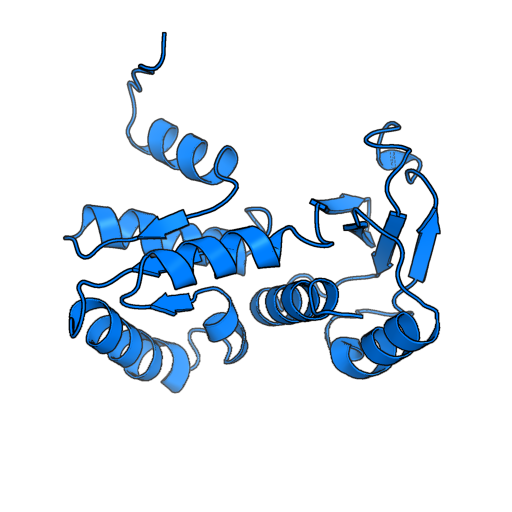71 1.00 96.19 176 SER A C 1
ATOM 1456 O O . SER A 1 176 ? -2.795 -2.045 -8.077 1.00 96.19 176 SER A O 1
ATOM 1458 N N . ALA A 1 177 ? -3.885 -0.181 -7.491 1.00 97.19 177 ALA A N 1
ATOM 1459 C CA . ALA A 1 177 ? -3.001 0.137 -6.365 1.00 97.19 177 ALA A CA 1
ATOM 1460 C C . ALA A 1 177 ? -3.072 -0.903 -5.233 1.00 97.19 177 ALA A C 1
ATOM 1462 O O . ALA A 1 177 ? -2.032 -1.327 -4.725 1.00 97.19 177 ALA A O 1
ATOM 1463 N N . GLY A 1 178 ? -4.272 -1.377 -4.880 1.00 97.94 178 GLY A N 1
ATOM 1464 C CA . GLY A 1 178 ? -4.434 -2.480 -3.930 1.00 97.94 178 GLY A CA 1
ATOM 1465 C C . GLY A 1 178 ? -3.715 -3.754 -4.384 1.00 97.94 178 GLY A C 1
ATOM 1466 O O . GLY A 1 178 ? -3.001 -4.404 -3.618 1.00 97.94 178 GLY A O 1
ATOM 1467 N N . ARG A 1 179 ? -3.787 -4.065 -5.680 1.00 98.31 179 ARG A N 1
ATOM 1468 C CA . ARG A 1 179 ? -3.088 -5.211 -6.265 1.00 98.31 179 ARG A CA 1
ATOM 1469 C C . ARG A 1 179 ? -1.569 -5.026 -6.303 1.00 98.31 179 ARG A C 1
ATOM 1471 O O . ARG A 1 179 ? -0.831 -5.975 -6.038 1.00 98.31 179 ARG A O 1
ATOM 1478 N N . LEU A 1 180 ? -1.092 -3.806 -6.556 1.00 98.44 180 LEU A N 1
ATOM 1479 C CA . LEU A 1 180 ? 0.321 -3.445 -6.426 1.00 98.44 180 LEU A CA 1
ATOM 1480 C C . LEU A 1 180 ? 0.816 -3.640 -4.984 1.00 98.44 180 LEU A C 1
ATOM 1482 O O . LEU A 1 180 ? 1.917 -4.152 -4.782 1.00 98.44 180 LEU A O 1
ATOM 1486 N N . ARG A 1 181 ? 0.006 -3.304 -3.974 1.00 98.19 181 ARG A N 1
ATOM 1487 C CA . ARG A 1 181 ? 0.332 -3.606 -2.573 1.00 98.19 181 ARG A CA 1
ATOM 1488 C C . ARG A 1 181 ? 0.478 -5.112 -2.342 1.00 98.19 181 ARG A C 1
ATOM 1490 O O . ARG A 1 181 ? 1.481 -5.529 -1.773 1.00 98.19 181 ARG A O 1
ATOM 1497 N N . MET A 1 182 ? -0.425 -5.934 -2.875 1.00 98.50 182 MET A N 1
ATOM 1498 C CA . MET A 1 182 ? -0.297 -7.398 -2.792 1.00 98.50 182 MET A CA 1
ATOM 1499 C C . MET A 1 182 ? 0.972 -7.930 -3.487 1.00 98.50 182 MET A C 1
ATOM 1501 O O . MET A 1 182 ? 1.560 -8.913 -3.028 1.00 98.50 182 MET A O 1
ATOM 1505 N N . LEU A 1 183 ? 1.411 -7.303 -4.588 1.00 98.50 183 LEU A N 1
ATOM 1506 C CA . LEU A 1 183 ? 2.706 -7.601 -5.212 1.00 98.50 183 LEU A CA 1
ATOM 1507 C C . LEU A 1 183 ? 3.854 -7.268 -4.254 1.00 98.50 183 LEU A C 1
ATOM 1509 O O . LEU A 1 183 ? 4.750 -8.088 -4.084 1.00 98.50 183 LEU A O 1
ATOM 1513 N N . ILE A 1 184 ? 3.826 -6.108 -3.597 1.00 98.25 184 ILE A N 1
ATOM 1514 C CA . ILE A 1 184 ? 4.846 -5.725 -2.609 1.00 98.25 184 ILE A CA 1
ATOM 1515 C C . ILE A 1 184 ? 4.882 -6.722 -1.446 1.00 98.25 184 ILE A C 1
ATOM 1517 O O . ILE A 1 184 ? 5.964 -7.166 -1.063 1.00 98.25 184 ILE A O 1
ATOM 1521 N N . ASP A 1 185 ? 3.734 -7.153 -0.930 1.00 97.75 185 ASP A N 1
ATOM 1522 C CA . ASP A 1 185 ? 3.686 -8.161 0.134 1.00 97.75 185 ASP A CA 1
ATOM 1523 C C . ASP A 1 185 ? 4.326 -9.482 -0.325 1.00 97.75 185 ASP A C 1
ATOM 1525 O O . ASP A 1 185 ? 5.156 -10.047 0.391 1.00 97.75 185 ASP A O 1
ATOM 1529 N N . CYS A 1 186 ? 4.028 -9.913 -1.558 1.00 97.12 186 CYS A N 1
ATOM 1530 C CA . CYS A 1 186 ? 4.650 -11.076 -2.192 1.00 97.12 186 CYS A CA 1
ATOM 1531 C C . CYS A 1 186 ? 6.169 -10.902 -2.339 1.00 97.12 186 CYS A C 1
ATOM 1533 O O . CYS A 1 186 ? 6.944 -11.804 -2.029 1.00 97.12 186 CYS A O 1
ATOM 1535 N N . LEU A 1 187 ? 6.645 -9.736 -2.772 1.00 96.88 187 LEU A N 1
ATOM 1536 C CA . LEU A 1 187 ? 8.080 -9.467 -2.894 1.00 96.88 187 LEU A CA 1
ATOM 1537 C C . LEU A 1 187 ? 8.809 -9.610 -1.552 1.00 96.88 187 LEU A C 1
ATOM 1539 O O . LEU A 1 187 ? 9.983 -9.978 -1.541 1.00 96.88 187 LEU A O 1
ATOM 1543 N N . ASN A 1 188 ? 8.130 -9.336 -0.441 1.00 96.44 188 ASN A N 1
ATOM 1544 C CA . ASN A 1 188 ? 8.700 -9.331 0.902 1.00 96.44 188 ASN A CA 1
ATOM 1545 C C . ASN A 1 188 ? 8.576 -10.656 1.671 1.00 96.44 188 ASN A C 1
ATOM 1547 O O . ASN A 1 188 ? 9.211 -10.817 2.725 1.00 96.44 188 ASN A O 1
ATOM 1551 N N . ASP A 1 189 ? 7.789 -11.606 1.173 1.00 91.38 189 ASP A N 1
ATOM 1552 C CA . ASP A 1 189 ? 7.709 -12.943 1.758 1.00 91.38 189 ASP A CA 1
ATOM 1553 C C . ASP A 1 189 ? 9.082 -13.634 1.799 1.00 91.38 189 ASP A C 1
ATOM 1555 O O . ASP A 1 189 ? 10.005 -13.314 1.042 1.00 91.38 189 ASP A O 1
ATOM 1559 N N . ALA A 1 190 ? 9.255 -14.539 2.773 1.00 64.94 190 ALA A N 1
ATOM 1560 C CA . ALA A 1 190 ? 10.454 -15.381 2.840 1.00 64.94 190 ALA A CA 1
ATOM 1561 C C . ALA A 1 190 ? 10.564 -16.212 1.546 1.00 64.94 190 ALA A C 1
ATOM 1563 O O . ALA A 1 190 ? 9.520 -16.431 0.944 1.00 64.94 190 ALA A O 1
ATOM 1564 N N . PRO A 1 191 ? 11.799 -16.576 1.131 1.00 56.56 191 PRO A N 1
ATOM 1565 C CA . PRO A 1 191 ? 12.210 -16.880 -0.243 1.00 56.56 191 PRO A CA 1
ATOM 1566 C C . PRO A 1 191 ? 11.116 -17.297 -1.220 1.00 56.56 191 PRO A C 1
ATOM 1568 O O . PRO A 1 191 ? 10.447 -18.315 -0.947 1.00 56.56 191 PRO A O 1
#

Solvent-accessible surface area (backbone atoms only — not comparable to full-atom values): 10940 Å² total; per-residue (Å²): 134,98,77,84,89,65,95,46,73,68,60,49,52,51,48,52,66,70,72,46,75,58,45,78,43,59,85,70,56,71,69,49,50,51,56,50,53,51,51,51,49,32,35,49,69,65,76,38,72,92,52,51,31,34,39,43,42,57,78,89,56,55,66,64,56,54,50,47,51,45,45,47,63,64,31,42,70,66,65,73,44,60,83,43,47,64,58,50,50,45,80,44,46,46,73,66,61,51,50,49,50,50,54,40,56,52,61,21,43,70,50,68,47,76,52,86,79,31,34,38,36,35,19,75,55,77,80,54,70,69,58,48,51,47,47,41,69,76,48,48,88,46,42,73,52,93,61,69,42,80,43,79,38,51,56,82,89,48,76,62,54,68,50,90,31,24,28,45,36,30,34,55,63,89,63,61,38,18,52,49,42,51,50,49,53,59,62,29,47,80,134

Foldseek 3Di:
DPDDDDPDPVVVLVCCQAVDQAAEQEDDDPVSVVSLVVNLVCLQQVVGWQHEYEYEYAVVDCRVVVVVVCCVVPCDVVVVDDPLSVLSYYYDNDPVVVVVRRCLLQQFWDTWDDDPQKIKTWTPDDDDPVLQVVCQVVLVVQAPDDGWDKDQADDPSVVRPPNHTIITMGRGPSRNSSSVSVSSSSSSDDD

Nearest PDB structures (foldseek):
  5zi9-assembly1_B  TM=9.386E-01  e=4.869E-07  Streptomyces coelicolor A3(2)
  1wek-assembly1_E  TM=8.690E-01  e=1.326E-05  Thermus thermophilus
  1wek-assembly1_C  TM=8.834E-01  e=3.684E-05  Thermus thermophilus
  1wek-assembly1_F  TM=8.739E-01  e=3.912E-05  Thermus thermophilus
  1wek-assembly1_B  TM=8.661E-01  e=3.912E-05  Thermus thermophilus

pLDDT: mean 94.69, std 6.43, range [49.22, 98.62]

Radius of gyration: 17.7 Å; Cα contacts (8 Å, |Δi|>4): 274; chains: 1; bounding box: 45×47×45 Å

Sequence (191 aa):
PKLIHFKYFFTRKLIFVKEAEAIALFPGGFGTQDEGFESLTLVQTLKAAPVPIVLIDEPGGTYWRHWREFVESALLRNRMIDPEDMALFKITDRAEEAVDEILRFYRRYHSSRFVGELFVIRLKRPLSAERLDEINNRFADLLIEGRFEQVSGPLEDEEGAFPELSRLVFAFNRRSAGRLRMLIDCLNDAP

Mean predicted aligned error: 3.73 Å